Protein 5ZDA (pdb70)

Solvent-accessible surface area: 11908 Å² total; per-residue (Å²): 117,135,126,190,110,121,50,28,49,72,2,87,155,17,7,99,28,0,26,50,145,44,6,115,88,2,108,70,4,4,146,156,51,120,62,61,59,176,37,74,6,43,14,23,51,31,38,19,19,21,0,0,77,114,2,55,178,160,16,77,24,0,2,0,3,0,73,7,28,2,114,86,40,217,132,39,20,30,115,19,15,6,0,112,111,0,3,44,0,84,64,0,104,52,0,12,50,59,7,115,124,38,140,19,22,17,40,27,26,10,0,0,5,0,27,67,0,15,0,69,105,43,68,87,24,121,122,24,143,67,72,32,46,0,8,0,4,0,0,0,1,0,22,11,9,37,0,41,153,93,101,80,121,20,77,105,92,14,94,64,26,6,76,37,3,0,32,32,2,0,1,0,0,5,97,42,116,8,24,9,3,0,4,0,14,1,7,29,59,116,39,168,10,90,30,16,19,1,0,124,6,1,78,96,2,5,66,24,74,1,85,7,0,0,75,24,0,0,0,7,6,95,14,120,96,112,151,78,68,35,9,25,8,0,111,159,19,0,112,52,31,35,117,180

Foldseek 3Di:
DDDDDPPLVVQQVPKAKDAPVCLVVLLVLLQVLAPQALEAEEEAQADQVVVCVVCCVVDVLEEEEWLDDQADCVDTPVPQWSSSSNCPRPNNVCSNVVQVVVPALLGHLMKMKGFFIWRQADPVRHGDPDTGTHIYIYDHQRLLVCCVVPPVVCNVVNLVSRLSSVSSSVSVSSVSPRAEYEAEQRCPDRSPDDLLSNLLSVVVCCVPSNPSSHHYYYHHYNAPPPVRRNSVSNCVNCVVSNDD

Sequence (244 aa):
GPVRLPGLAAMRQGTRLFTPEQGEDLREALRRRRGSFQTTCCEVTSETTFAAARRLREKASALAALNFASAKNPEEDLCRGSGLYFSLTSPQAEPYYAVNRQSHSALYTDHLIYSPQVPIFRDDAGQLLPAPVPVVNIITAPAPNAGAVAQSRPEQLPQVLPTLRERARRVLGVAAWMEQTHLVLGAWGCGVFRNDPAGVARTFRELLEGEAQGAFEHVTFAVLDNHPQHPTLGAFRREELESLCLP

Organism: Deinococcus radiodurans (strain ATCC 13939 / DSM 20539 / JCM 16871 / CCUG 27074 / LMG 4051 / NBRC 15346 / NCIMB 9279 / VKM B-1422 / R1) (NCBI:txid243230)

B-factor: mean 24.97, std 13.86, range [9.89, 84.98]

Secondary structure (DSSP, 8-state):
-----TTHHHHHHT-EEE-GGGHHHHHHHHHHHTTSS--EEEEESS-HHHHHHHHTTT-SSEEEEEE--SS-----TTTTBSHHHHHTSGGGHHHHHHHHHH--TT--S-EEEEEEEEEEE-TTSPEEEEEEEEEEEEEPPP-HHHHHHH-GGGGGGHHHHHHHHHHHHHHHHHHTT--EEEE--TT-STT---HHHHHHHHHHHHTTTTTTS-SEEEEE----STT-HHHHHHHHHHHHHH--

Nearest PDB structures (foldseek):
  5zda-assembly1_A  TM=1.004E+00  e=5.855E-52  Deinococcus radiodurans R1 = ATCC 13939 = DSM 20539
  5zdb-assembly2_B  TM=9.859E-01  e=1.819E-46  Deinococcus radiodurans R1 = ATCC 13939 = DSM 20539
  5zdf-assembly1_A  TM=9.837E-01  e=2.475E-45  Deinococcus radiodurans R1 = ATCC 13939 = DSM 20539
  5zde-assembly1_C  TM=9.834E-01  e=9.397E-45  Deinococcus radiodurans R1 = ATCC 13939 = DSM 20539
  5zdg-assembly1_C  TM=9.823E-01  e=2.670E-44  Deinococcus radiodurans R1 = ATCC 13939 = DSM 20539

Structure (mmCIF, N/CA/C/O backbone):
data_5ZDA
#
_entry.id   5ZDA
#
_cell.length_a   45.096
_cell.length_b   71.073
_cell.length_c   72.257
_cell.angle_alpha   90.00
_cell.angle_beta   90.00
_cell.angle_gamma   90.00
#
_symmetry.space_group_name_H-M   'P 21 21 21'
#
loop_
_entity.id
_entity.type
_entity.pdbx_description
1 polymer 'poly ADP-ribose glycohydrolase'
2 non-polymer 'SULFATE ION'
3 water water
#
loop_
_atom_site.group_PDB
_atom_site.id
_atom_site.type_symbol
_atom_site.label_atom_id
_atom_site.label_alt_id
_atom_site.label_comp_id
_atom_site.label_asym_id
_atom_site.label_entity_id
_atom_site.label_seq_id
_atom_site.pdbx_PDB_ins_code
_atom_site.Cartn_x
_atom_site.Cartn_y
_atom_site.Cartn_z
_atom_site.occupancy
_atom_site.B_iso_or_equiv
_atom_site.auth_seq_id
_atom_site.auth_comp_id
_atom_site.auth_asym_id
_atom_site.auth_atom_id
_atom_site.pdbx_PDB_model_num
ATOM 1 N N . GLY A 1 1 ? -18.743 54.518 10.877 1.00 40.71 27 GLY A N 1
ATOM 2 C CA . GLY A 1 1 ? -18.051 53.803 11.934 1.00 36.10 27 GLY A CA 1
ATOM 3 C C . GLY A 1 1 ? -16.737 53.191 11.481 1.00 31.53 27 GLY A C 1
ATOM 4 O O . GLY A 1 1 ? -16.232 53.532 10.413 1.00 28.15 27 GLY A O 1
ATOM 5 N N . PRO A 1 2 ? -16.184 52.286 12.287 1.00 26.53 28 PRO A N 1
ATOM 6 C CA . PRO A 1 2 ? -14.917 51.643 11.915 1.00 21.62 28 PRO A CA 1
ATOM 7 C C . PRO A 1 2 ? -15.020 50.906 10.588 1.00 25.14 28 PRO A C 1
ATOM 8 O O . PRO A 1 2 ? -16.070 50.372 10.223 1.00 29.43 28 PRO A O 1
ATOM 12 N N . VAL A 1 3 ? -13.902 50.874 9.865 1.00 23.44 29 VAL A N 1
ATOM 13 C CA . VAL A 1 3 ? -13.817 50.032 8.679 1.00 26.32 29 VAL A CA 1
ATOM 14 C C . VAL A 1 3 ? -13.793 48.576 9.113 1.00 25.48 29 VAL A C 1
ATOM 15 O O . VAL A 1 3 ? -13.072 48.203 10.048 1.00 25.75 29 VAL A O 1
ATOM 19 N N . ARG A 1 4 ? -14.594 47.738 8.452 1.00 30.36 30 ARG A N 1
ATOM 20 C CA . ARG A 1 4 ? -14.562 46.300 8.698 1.00 36.58 30 ARG A CA 1
ATOM 21 C C . ARG A 1 4 ? -13.389 45.702 7.932 1.00 36.86 30 ARG A C 1
ATOM 22 O O . ARG A 1 4 ? -13.396 45.676 6.697 1.00 34.84 30 ARG A O 1
ATOM 30 N N . LEU A 1 5 ? -12.375 45.235 8.657 1.00 32.08 31 LEU A N 1
ATOM 31 C CA . LEU A 1 5 ? -11.212 44.653 8.002 1.00 27.37 31 LEU A CA 1
ATOM 32 C C . LEU A 1 5 ? -11.567 43.272 7.452 1.00 30.75 31 LEU A C 1
ATOM 33 O O . LEU A 1 5 ? -12.216 42.477 8.140 1.00 30.32 31 LEU A O 1
ATOM 38 N N . PRO A 1 6 ? -11.147 42.958 6.226 1.00 30.90 32 PRO A N 1
ATOM 39 C CA . PRO A 1 6 ? -11.684 41.778 5.532 1.00 26.65 32 PRO A CA 1
ATOM 40 C C . PRO A 1 6 ? -11.417 40.486 6.289 1.00 30.74 32 PRO A C 1
ATOM 41 O O . PRO A 1 6 ? -10.311 40.249 6.779 1.00 29.96 32 PRO A O 1
ATOM 45 N N . GLY A 1 7 ? -12.460 39.659 6.395 1.00 25.27 33 GLY A N 1
ATOM 46 C CA . GLY A 1 7 ? -12.332 38.295 6.864 1.00 22.29 33 GLY A CA 1
ATOM 47 C C . GLY A 1 7 ? -12.128 38.106 8.351 1.00 21.83 33 GLY A C 1
ATOM 48 O O . GLY A 1 7 ? -12.256 36.966 8.832 1.00 23.65 33 GLY A O 1
ATOM 49 N N . LEU A 1 8 ? -11.808 39.158 9.106 1.00 22.48 34 LEU A N 1
ATOM 50 C CA . LEU A 1 8 ? -11.463 38.961 10.515 1.00 21.01 34 LEU A CA 1
ATOM 51 C C . LEU A 1 8 ? -12.681 38.576 11.348 1.00 21.32 34 LEU A C 1
ATOM 52 O O . LEU A 1 8 ? -12.589 37.711 12.234 1.00 19.91 34 LEU A O 1
ATOM 57 N N . ALA A 1 9 ? -13.831 39.202 11.087 1.00 24.94 35 ALA A N 1
ATOM 58 C CA . ALA A 1 9 ? -15.027 38.874 11.854 1.00 25.25 35 ALA A CA 1
ATOM 59 C C . ALA A 1 9 ? -15.471 37.440 11.592 1.00 26.44 35 ALA A C 1
ATOM 60 O O . ALA A 1 9 ? -15.832 36.718 12.528 1.00 24.35 35 ALA A O 1
ATOM 62 N N . ALA A 1 10 ? -15.436 37.009 10.328 1.00 22.12 36 ALA A N 1
ATOM 63 C CA . ALA A 1 10 ? -15.861 35.653 9.996 1.00 24.16 36 ALA A CA 1
ATOM 64 C C . ALA A 1 10 ? -14.937 34.615 10.618 1.00 25.61 36 ALA A C 1
ATOM 65 O O . ALA A 1 10 ? -15.392 33.548 11.051 1.00 22.33 36 ALA A O 1
ATOM 67 N N . MET A 1 11 ? -13.633 34.901 10.657 1.00 21.24 37 MET A N 1
ATOM 68 C CA . MET A 1 11 ? -12.687 33.982 11.284 1.00 18.61 37 MET A CA 1
ATOM 69 C C . MET A 1 11 ? -12.969 33.847 12.771 1.00 16.33 37 MET A C 1
ATOM 70 O O . MET A 1 11 ? -13.048 32.733 13.313 1.00 15.19 37 MET A O 1
ATOM 75 N N . ARG A 1 12 ? -13.122 34.982 13.451 1.00 17.68 38 ARG A N 1
ATOM 76 C CA . ARG A 1 12 ? -13.413 34.960 14.878 1.00 15.20 38 ARG A CA 1
ATOM 77 C C . ARG A 1 12 ? -14.744 34.268 15.150 1.00 20.50 38 ARG A C 1
ATOM 78 O O . ARG A 1 12 ? -14.839 33.418 16.042 1.00 17.84 38 ARG A O 1
ATOM 86 N N . GLN A 1 13 ? -15.782 34.595 14.372 1.00 21.72 39 GLN A N 1
ATOM 87 C CA . GLN A 1 13 ? -17.095 34.010 14.637 1.00 22.50 39 GLN A CA 1
ATOM 88 C C . GLN A 1 13 ? -17.126 32.520 14.315 1.00 20.86 39 GLN A C 1
ATOM 89 O O . GLN A 1 13 ? -17.845 31.760 14.978 1.00 22.25 39 GLN A O 1
ATOM 95 N N . GLY A 1 14 ? -16.351 32.082 13.319 1.00 17.68 40 GLY A N 1
ATOM 96 C CA . GLY A 1 14 ? -16.279 30.687 12.946 1.00 16.82 40 GLY A CA 1
ATOM 97 C C . GLY A 1 14 ? -15.307 29.864 13.740 1.00 15.74 40 GLY A C 1
ATOM 98 O O . GLY A 1 14 ? -15.182 28.655 13.499 1.00 15.89 40 GLY A O 1
ATOM 99 N N . THR A 1 15 ? -14.622 30.473 14.700 1.00 15.09 41 THR A N 1
ATOM 100 C CA . THR A 1 15 ? -13.693 29.724 15.528 1.00 14.36 41 THR A CA 1
ATOM 101 C C . THR A 1 15 ? -14.481 28.735 16.383 1.00 14.84 41 THR A C 1
ATOM 102 O O . THR A 1 15 ? -15.585 29.032 16.842 1.00 15.61 41 THR A O 1
ATOM 106 N N . ARG A 1 16 ? -13.941 27.525 16.543 1.00 14.53 42 ARG A N 1
ATOM 107 C CA . ARG A 1 16 ? -14.645 26.446 17.221 1.00 15.08 42 ARG A CA 1
ATOM 108 C C . ARG A 1 16 ? -13.754 25.837 18.293 1.00 15.54 42 ARG A C 1
ATOM 109 O O . ARG A 1 16 ? -12.574 25.572 18.052 1.00 16.53 42 ARG A O 1
ATOM 117 N N . LEU A 1 17 ? -14.326 25.598 19.469 1.00 15.18 43 LEU A N 1
ATOM 118 C CA . LEU A 1 17 ? -13.644 24.876 20.532 1.00 15.05 43 LEU A CA 1
ATOM 119 C C . LEU A 1 17 ? -14.022 23.403 20.483 1.00 17.25 43 LEU A C 1
ATOM 120 O O . LEU A 1 17 ? -15.196 23.061 20.323 1.00 18.66 43 LEU A O 1
ATOM 125 N N . PHE A 1 18 ? -13.023 22.536 20.627 1.00 15.42 44 PHE A N 1
ATOM 126 C CA . PHE A 1 18 ? -13.258 21.111 20.799 1.00 15.57 44 PHE A CA 1
ATOM 127 C C . PHE A 1 18 ? -12.840 20.727 22.212 1.00 17.49 44 PHE A C 1
ATOM 128 O O . PHE A 1 18 ? -11.712 21.004 22.631 1.00 15.99 44 PHE A O 1
ATOM 136 N N . THR A 1 19 ? -13.743 20.112 22.936 1.00 18.16 45 THR A N 1
ATOM 137 C CA . THR A 1 19 ? -13.522 19.794 24.336 1.00 18.35 45 THR A CA 1
ATOM 138 C C . THR A 1 19 ? -13.147 18.331 24.503 1.00 17.78 45 THR A C 1
ATOM 139 O O . THR A 1 19 ? -13.347 17.517 23.594 1.00 18.38 45 THR A O 1
ATOM 143 N N . PRO A 1 20 ? -12.589 17.957 25.659 1.00 18.24 46 PRO A N 1
ATOM 144 C CA . PRO A 1 20 ? -12.261 16.537 25.879 1.00 18.69 46 PRO A CA 1
ATOM 145 C C . PRO A 1 20 ? -13.426 15.594 25.660 1.00 19.58 46 PRO A C 1
ATOM 146 O O . PRO A 1 20 ? -13.215 14.504 25.116 1.00 20.89 46 PRO A O 1
ATOM 150 N N . GLU A 1 21 ? -14.650 15.980 26.031 1.00 20.47 47 GLU A N 1
ATOM 151 C CA . GLU A 1 21 ? -15.767 15.053 25.882 1.00 24.92 47 GLU A CA 1
ATOM 152 C C . GLU A 1 21 ? -16.174 14.831 24.427 1.00 25.07 47 GLU A C 1
ATOM 153 O O . GLU A 1 21 ? -16.977 13.928 24.159 1.00 26.97 47 GLU A O 1
ATOM 159 N N . GLN A 1 22 ? -15.634 15.590 23.481 1.00 21.96 48 GLN A N 1
ATOM 160 C CA . GLN A 1 22 ? -15.893 15.335 22.068 1.00 20.96 48 GLN A CA 1
ATOM 161 C C . GLN A 1 22 ? -14.945 14.307 21.467 1.00 18.97 48 GLN A C 1
ATOM 162 O O . GLN A 1 22 ? -14.984 14.087 20.251 1.00 21.96 48 GLN A O 1
ATOM 168 N N . GLY A 1 23 ? -14.113 13.657 22.282 1.00 20.48 49 GLY A N 1
ATOM 169 C CA . GLY A 1 23 ? -13.161 12.694 21.743 1.00 20.49 49 GLY A CA 1
ATOM 170 C C . GLY A 1 23 ? -13.812 11.596 20.918 1.00 19.84 49 GLY A C 1
ATOM 171 O O . GLY A 1 23 ? -13.295 11.206 19.863 1.00 21.04 49 GLY A O 1
ATOM 172 N N . GLU A 1 24 ? -14.966 11.100 21.373 1.00 20.27 50 GLU A N 1
ATOM 173 C CA . GLU A 1 24 ? -15.591 9.993 20.666 1.00 21.11 50 GLU A CA 1
ATOM 174 C C . GLU A 1 24 ? -16.167 10.454 19.331 1.00 23.24 50 GLU A C 1
ATOM 175 O O . GLU A 1 24 ? -16.048 9.749 18.320 1.00 24.13 50 GLU A O 1
ATOM 181 N N . ASP A 1 25 ? -16.813 11.623 19.306 1.00 22.80 51 ASP A N 1
ATOM 182 C CA . ASP A 1 25 ? -17.306 12.149 18.034 1.00 26.21 51 ASP A CA 1
ATOM 183 C C . ASP A 1 25 ? -16.162 12.374 17.055 1.00 22.91 51 ASP A C 1
ATOM 184 O O . ASP A 1 25 ? -16.305 12.116 15.853 1.00 25.06 51 ASP A O 1
ATOM 189 N N . LEU A 1 26 ? -15.012 12.837 17.551 1.00 19.79 52 LEU A N 1
ATOM 190 C CA . LEU A 1 26 ? -13.859 13.022 16.676 1.00 17.52 52 LEU A CA 1
ATOM 191 C C . LEU A 1 26 ? -13.350 11.687 16.142 1.00 20.09 52 LEU A C 1
ATOM 192 O O . LEU A 1 26 ? -13.021 11.574 14.954 1.00 18.35 52 LEU A O 1
ATOM 197 N N . ARG A 1 27 ? -13.299 10.661 17.002 1.00 18.14 53 ARG A N 1
ATOM 198 C CA . ARG A 1 27 ? -12.894 9.329 16.556 1.00 18.37 53 ARG A CA 1
ATOM 199 C C . ARG A 1 27 ? -13.815 8.808 15.461 1.00 19.20 53 ARG A C 1
ATOM 200 O O . ARG A 1 27 ? -13.353 8.197 14.489 1.00 19.38 53 ARG A O 1
ATOM 208 N N . GLU A 1 28 ? -15.121 9.037 15.601 1.00 19.94 54 GLU A N 1
ATOM 209 C CA . GLU A 1 28 ? -16.057 8.566 14.588 1.00 22.34 54 GLU A CA 1
ATOM 210 C C . GLU A 1 28 ? -15.862 9.306 13.272 1.00 20.41 54 GLU A C 1
ATOM 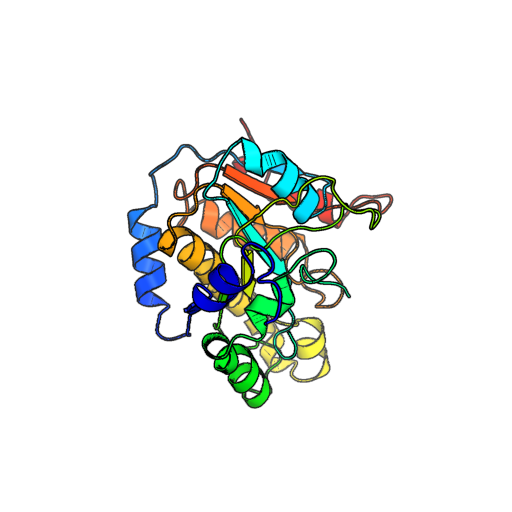211 O O . GLU A 1 28 ? -15.903 8.6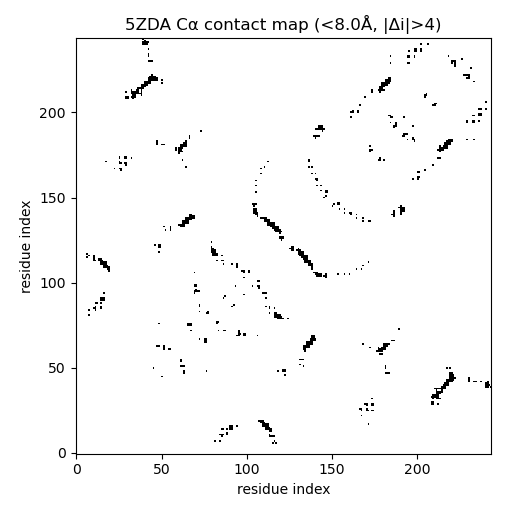95 12.196 1.00 22.24 54 GLU A O 1
ATOM 217 N N . ALA A 1 29 ? -15.648 10.619 13.328 1.00 21.57 55 ALA A N 1
ATOM 218 C CA . ALA A 1 29 ? -15.416 11.359 12.092 1.00 19.98 55 ALA A CA 1
ATOM 219 C C . ALA A 1 29 ? -14.171 10.853 11.380 1.00 21.45 55 ALA A C 1
ATOM 220 O O . ALA A 1 29 ? -14.169 10.685 10.153 1.00 22.89 55 ALA A O 1
ATOM 222 N N . LEU A 1 30 ? -13.108 10.583 12.138 1.00 19.67 56 LEU A N 1
ATOM 223 C CA . LEU A 1 30 ? -11.899 10.036 11.537 1.00 18.11 56 LEU A CA 1
ATOM 224 C C . LEU A 1 30 ? -12.138 8.636 10.977 1.00 21.45 56 LEU A C 1
ATOM 225 O O . LEU A 1 30 ? -11.663 8.314 9.880 1.00 21.18 56 LEU A O 1
ATOM 230 N N . ARG A 1 31 ? -12.879 7.790 11.705 1.00 19.36 57 ARG A N 1
ATOM 231 C CA . ARG A 1 31 ? -13.139 6.433 11.223 1.00 19.93 57 ARG A CA 1
ATOM 232 C C . ARG A 1 31 ? -13.893 6.449 9.898 1.00 20.85 57 ARG A C 1
ATOM 233 O O . ARG A 1 31 ? -13.634 5.620 9.016 1.00 22.50 57 ARG A O 1
ATOM 241 N N . ARG A 1 32 ? -14.824 7.393 9.736 1.00 22.73 58 ARG A N 1
ATOM 242 C CA . ARG A 1 32 ? -15.586 7.473 8.493 1.00 25.79 58 ARG A CA 1
ATOM 243 C C . ARG A 1 32 ? -14.708 7.893 7.322 1.00 24.64 58 ARG A C 1
ATOM 244 O O . ARG A 1 32 ? -14.967 7.490 6.179 1.00 30.59 58 ARG A O 1
ATOM 252 N N . ARG A 1 33 ? -13.679 8.706 7.580 1.00 22.71 59 ARG A N 1
ATOM 253 C CA . ARG A 1 33 ? -12.800 9.195 6.524 1.00 21.85 59 ARG A CA 1
ATOM 254 C C . ARG A 1 33 ? -11.687 8.218 6.188 1.00 22.18 59 ARG A C 1
ATOM 255 O O . ARG A 1 33 ? -11.138 8.280 5.085 1.00 24.38 59 ARG A O 1
ATOM 263 N N . ARG A 1 34 ? -11.339 7.329 7.114 1.00 19.91 60 ARG A N 1
ATOM 264 C CA . ARG A 1 34 ? -10.305 6.335 6.869 1.00 22.71 60 ARG A CA 1
ATOM 265 C C . ARG A 1 34 ? -10.547 5.619 5.547 1.00 21.32 60 ARG A C 1
ATOM 266 O O . ARG A 1 34 ? -11.675 5.226 5.233 1.00 24.12 60 ARG A O 1
ATOM 274 N N . GLY A 1 35 ? -9.486 5.475 4.758 1.00 21.79 61 GLY A N 1
ATOM 275 C CA . GLY A 1 35 ? -9.578 4.746 3.507 1.00 25.33 61 GLY A CA 1
ATOM 276 C C . GLY A 1 35 ? -10.121 5.527 2.332 1.00 21.39 61 GLY A C 1
ATOM 277 O O . GLY A 1 35 ? -10.368 4.931 1.271 1.00 25.02 61 GLY A O 1
ATOM 278 N N . SER A 1 36 ? -10.305 6.841 2.477 1.00 23.34 62 SER A N 1
ATOM 279 C CA . SER A 1 36 ? -10.887 7.651 1.412 1.00 24.83 62 SER A CA 1
ATOM 280 C C . SER A 1 36 ? -9.893 7.922 0.285 1.00 23.33 62 SER A C 1
ATOM 281 O O . SER A 1 36 ? -10.288 7.998 -0.887 1.00 22.50 62 SER A O 1
ATOM 284 N N . PHE A 1 37 ? -8.613 8.076 0.617 1.00 20.97 63 PHE A N 1
ATOM 285 C CA . PHE A 1 37 ? -7.609 8.568 -0.317 1.00 18.71 63 PHE A CA 1
ATOM 286 C C . PHE A 1 37 ? -6.369 7.692 -0.297 1.00 20.73 63 PHE A C 1
ATOM 287 O O . PHE A 1 37 ? -6.068 7.021 0.694 1.00 23.98 63 PHE A O 1
ATOM 295 N N . GLN A 1 38 ? -5.645 7.722 -1.417 1.00 23.08 64 GLN A N 1
ATOM 296 C CA . GLN A 1 38 ? -4.254 7.274 -1.469 1.00 25.83 64 GLN A CA 1
ATOM 297 C C . GLN A 1 38 ? -3.420 8.472 -1.031 1.00 21.61 64 GLN A C 1
ATOM 298 O O . GLN A 1 38 ? -2.998 9.295 -1.840 1.00 28.21 64 GLN A O 1
ATOM 304 N N . THR A 1 39 ? -3.206 8.572 0.279 1.00 17.11 65 THR A N 1
ATOM 305 C CA . THR A 1 39 ? -2.554 9.730 0.880 1.00 17.77 65 THR A CA 1
ATOM 306 C C . THR A 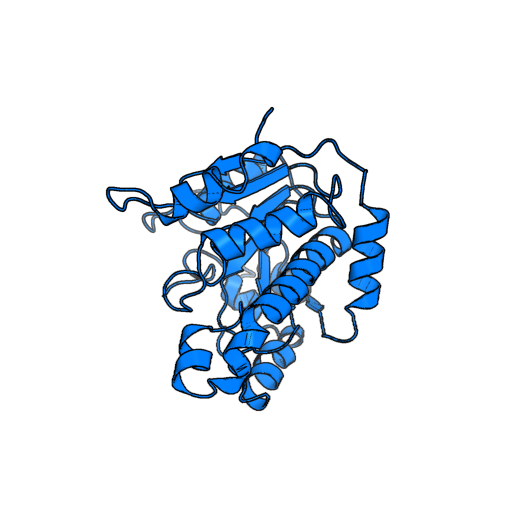1 39 ? -1.144 9.934 0.339 1.00 18.38 65 THR A C 1
ATOM 307 O O . THR A 1 39 ? -0.349 8.994 0.268 1.00 22.27 65 THR A O 1
ATOM 311 N N . THR A 1 40 ? -0.832 11.173 -0.033 1.00 15.78 66 THR A N 1
ATOM 312 C CA . THR A 1 40 ? 0.528 11.581 -0.332 1.00 16.19 66 THR A CA 1
ATOM 313 C C . THR A 1 40 ? 1.099 12.228 0.922 1.00 18.20 66 THR A C 1
ATOM 314 O O . THR A 1 40 ? 0.433 13.048 1.560 1.00 18.96 66 THR A O 1
ATOM 318 N N A CYS A 1 41 ? 2.311 11.826 1.307 0.51 17.63 67 CYS A N 1
ATOM 319 N N B CYS A 1 41 ? 2.329 11.864 1.266 0.49 18.17 67 CYS A N 1
ATOM 320 C CA A CYS A 1 41 ? 3.000 12.416 2.448 0.51 17.86 67 CYS A CA 1
ATOM 321 C CA B CYS A 1 41 ? 3.003 12.404 2.436 0.49 17.96 67 CYS A CA 1
ATOM 322 C C A CYS A 1 41 ? 4.377 12.898 2.014 0.51 15.64 67 CYS A C 1
ATOM 323 C C B CYS A 1 41 ? 4.393 12.878 2.039 0.49 15.73 67 CYS A C 1
ATOM 324 O O A CYS A 1 41 ? 5.020 12.296 1.150 0.51 17.55 67 CYS A O 1
ATOM 325 O O B CYS A 1 41 ? 5.056 12.252 1.207 0.49 16.89 67 CYS A O 1
ATOM 330 N N . GLU A 1 42 ? 4.824 13.994 2.628 1.00 14.59 68 GLU A N 1
ATOM 331 C CA . GLU A 1 42 ? 6.142 14.553 2.353 1.00 14.04 68 GLU A CA 1
ATOM 332 C C . GLU A 1 42 ? 6.681 15.163 3.637 1.00 15.48 68 GLU A C 1
ATOM 333 O O . GLU A 1 42 ? 5.917 15.622 4.487 1.00 16.12 68 GLU A O 1
ATOM 339 N N . VAL A 1 43 ? 8.003 15.161 3.773 1.00 14.90 69 VAL A N 1
ATOM 340 C CA . VAL A 1 43 ? 8.689 15.857 4.859 1.00 15.24 69 VAL A CA 1
ATOM 341 C C . VAL A 1 43 ? 9.567 16.916 4.216 1.00 13.59 69 VAL A C 1
ATOM 342 O O . VAL A 1 43 ? 10.466 16.594 3.426 1.00 17.47 69 VAL A O 1
ATOM 346 N N . THR A 1 44 ? 9.302 18.171 4.537 1.00 12.99 70 THR A N 1
ATOM 347 C CA . THR A 1 44 ? 9.918 19.282 3.832 1.00 13.24 70 THR A CA 1
ATOM 348 C C . THR A 1 44 ? 10.659 20.191 4.800 1.00 14.73 70 THR A C 1
ATOM 349 O O . THR A 1 44 ? 10.339 20.258 5.991 1.00 15.66 70 THR A O 1
ATOM 353 N N . SER A 1 45 ? 11.664 20.886 4.270 1.00 14.68 71 SER A N 1
ATOM 354 C CA . SER A 1 45 ? 12.422 21.874 5.030 1.00 14.70 71 SER A CA 1
ATOM 355 C C . SER A 1 45 ? 11.832 23.257 4.766 1.00 19.62 71 SER A C 1
ATOM 356 O O . SER A 1 45 ? 12.368 24.063 4.009 1.00 22.12 71 SER A O 1
ATOM 359 N N . GLU A 1 46 ? 10.677 23.490 5.385 1.00 13.55 72 GLU A N 1
ATOM 360 C CA . GLU A 1 46 ? 9.910 24.721 5.249 1.00 14.13 72 GLU A CA 1
ATOM 361 C C . GLU A 1 46 ? 9.293 25.069 6.589 1.00 15.53 72 GLU A C 1
ATOM 362 O O . GLU A 1 46 ? 9.046 24.192 7.418 1.00 15.74 72 GLU A O 1
ATOM 368 N N . THR A 1 47 ? 8.988 26.356 6.766 1.00 13.33 73 THR A N 1
ATOM 369 C CA . THR A 1 47 ? 8.153 26.774 7.880 1.00 13.69 73 THR A CA 1
ATOM 370 C C . THR A 1 47 ? 6.715 26.335 7.639 1.00 14.80 73 THR A C 1
ATOM 371 O O . THR A 1 47 ? 6.311 26.006 6.513 1.00 14.32 73 THR A O 1
ATOM 375 N N . THR A 1 48 ? 5.932 26.350 8.720 1.00 13.21 74 THR A N 1
ATOM 376 C CA . THR A 1 48 ? 4.537 25.948 8.629 1.00 11.70 74 THR A CA 1
ATOM 377 C C . THR A 1 48 ? 3.791 26.791 7.609 1.00 12.79 74 THR A C 1
ATOM 378 O O . THR A 1 48 ? 3.079 26.266 6.749 1.00 12.43 74 THR A O 1
ATOM 382 N N . PHE A 1 49 ? 3.940 28.109 7.696 1.00 11.85 75 PHE A N 1
ATOM 383 C CA . PHE A 1 49 ? 3.205 28.974 6.792 1.00 11.58 75 PHE A CA 1
ATOM 384 C C . PHE A 1 49 ? 3.783 28.970 5.384 1.00 12.01 75 PHE A C 1
ATOM 385 O O . PHE A 1 49 ? 3.046 29.204 4.421 1.00 14.77 75 PHE A O 1
ATOM 393 N N . ALA A 1 50 ? 5.084 28.712 5.224 1.00 13.42 76 ALA A N 1
ATOM 394 C CA . ALA A 1 50 ? 5.607 28.602 3.867 1.00 14.72 76 ALA A CA 1
ATOM 395 C C . ALA A 1 50 ? 4.989 27.406 3.164 1.00 13.78 76 ALA A C 1
ATOM 396 O O . ALA A 1 50 ? 4.612 27.493 1.989 1.00 14.85 76 ALA A O 1
ATOM 398 N N . ALA A 1 51 ? 4.855 26.283 3.880 1.00 13.12 77 ALA A N 1
ATOM 399 C CA . ALA A 1 51 ? 4.184 25.114 3.322 1.00 12.59 77 ALA A CA 1
ATOM 400 C C . ALA A 1 51 ? 2.717 25.401 3.038 1.00 14.79 77 ALA A C 1
ATOM 401 O O . ALA A 1 51 ? 2.205 25.048 1.972 1.00 16.11 77 ALA A O 1
ATOM 403 N N . ALA A 1 52 ? 2.019 26.045 3.984 1.00 14.39 78 ALA A N 1
ATOM 404 C CA . ALA A 1 52 ? 0.613 26.367 3.758 1.00 16.14 78 ALA A CA 1
ATOM 405 C C . ALA A 1 52 ? 0.439 27.268 2.537 1.00 17.19 78 ALA A C 1
ATOM 406 O O . ALA A 1 52 ? -0.457 27.048 1.711 1.00 20.22 78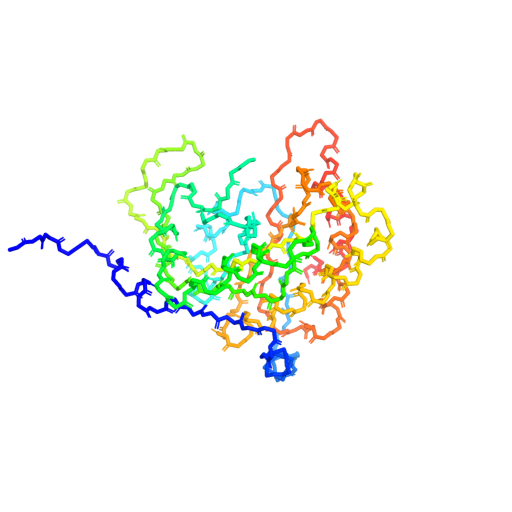 ALA A O 1
ATOM 408 N N . ARG A 1 53 ? 1.301 28.274 2.385 1.00 16.27 79 ARG A N 1
ATOM 409 C CA . ARG A 1 53 ? 1.192 29.171 1.236 1.00 16.59 79 ARG A CA 1
ATOM 410 C C . ARG A 1 53 ? 1.461 28.435 -0.071 1.00 16.86 79 ARG A C 1
ATOM 411 O O . ARG A 1 53 ? 0.831 28.728 -1.091 1.00 22.46 79 ARG A O 1
ATOM 419 N N . ARG A 1 54 ? 2.392 27.483 -0.049 1.00 16.29 80 ARG A N 1
ATOM 420 C CA . ARG A 1 54 ? 2.703 26.713 -1.248 1.00 18.85 80 ARG A CA 1
ATOM 421 C C . ARG A 1 54 ? 1.533 25.824 -1.646 1.00 20.96 80 ARG A C 1
ATOM 422 O O . ARG A 1 54 ? 1.227 25.686 -2.836 1.00 25.80 80 ARG A O 1
ATOM 430 N N . LEU A 1 55 ? 0.851 25.240 -0.664 1.00 21.52 81 LEU A N 1
ATOM 431 C CA . LEU A 1 55 ? -0.226 24.293 -0.915 1.00 22.72 81 LEU A CA 1
ATOM 432 C C . LEU A 1 55 ? -1.591 24.942 -1.110 1.00 24.37 81 LEU A C 1
ATOM 433 O O . LEU A 1 55 ? -2.481 24.307 -1.678 1.00 22.10 81 LEU A O 1
ATOM 438 N N . ARG A 1 56 ? -1.792 26.178 -0.636 1.00 23.06 82 ARG A N 1
ATOM 439 C CA . ARG A 1 56 ? -3.141 26.748 -0.593 1.00 25.39 82 ARG A CA 1
ATOM 440 C C . ARG A 1 56 ? -3.769 26.873 -1.979 1.00 30.27 82 ARG A C 1
ATOM 441 O O . ARG A 1 56 ? -5.000 26.841 -2.100 1.00 30.27 82 ARG A O 1
ATOM 449 N N . GLU A 1 57 ? -2.961 26.988 -3.037 1.00 35.51 83 GLU A N 1
ATOM 450 C CA . GLU A 1 57 ? -3.536 26.925 -4.378 1.00 47.19 83 GLU A CA 1
ATOM 451 C C . GLU A 1 57 ? -3.924 25.500 -4.761 1.00 45.26 83 GLU A C 1
ATOM 452 O O . GLU A 1 57 ? -4.846 25.303 -5.559 1.00 48.99 83 GLU A O 1
ATOM 458 N N . LYS A 1 58 ? -3.246 24.497 -4.200 1.00 40.21 84 LYS A N 1
ATOM 459 C CA . LYS A 1 58 ? -3.583 23.112 -4.506 1.00 44.04 84 LYS A CA 1
ATOM 460 C C . LYS A 1 58 ? -4.879 22.667 -3.838 1.00 45.01 84 LYS A C 1
ATOM 461 O O . LYS A 1 58 ? -5.482 21.686 -4.285 1.00 42.15 84 LYS A O 1
ATOM 467 N N . ALA A 1 59 ? -5.318 23.350 -2.781 1.00 29.18 85 ALA A N 1
ATOM 468 C CA . ALA A 1 59 ? -6.461 22.878 -2.010 1.00 23.89 85 ALA A CA 1
ATOM 469 C C . ALA A 1 59 ? -6.996 23.994 -1.131 1.00 32.35 85 ALA A C 1
ATOM 470 O O . ALA A 1 59 ? -6.233 24.812 -0.615 1.00 38.08 85 ALA A O 1
ATOM 472 N N . SER A 1 60 ? -8.314 23.998 -0.934 1.00 26.62 86 SER A N 1
ATOM 473 C CA . SER A 1 60 ? -8.926 24.949 -0.016 1.00 28.35 86 SER A CA 1
ATOM 474 C C . SER A 1 60 ? -9.153 24.372 1.369 1.00 23.56 86 SER A C 1
ATOM 475 O O . SER A 1 60 ? -9.120 25.124 2.351 1.00 23.72 86 SER A O 1
ATOM 478 N N . ALA A 1 61 ? -9.348 23.055 1.480 1.00 19.44 87 ALA A N 1
ATOM 479 C CA . ALA A 1 61 ? -9.551 22.414 2.779 1.00 15.35 87 ALA A CA 1
ATOM 480 C C . ALA A 1 61 ? -8.192 22.017 3.354 1.00 14.85 87 ALA A C 1
ATOM 481 O O . ALA A 1 61 ? -7.863 20.844 3.555 1.00 17.19 87 ALA A O 1
ATOM 483 N N . LEU A 1 62 ? -7.407 23.052 3.647 1.00 13.90 88 LEU A N 1
ATOM 484 C CA . LEU A 1 62 ? -6.033 22.936 4.115 1.00 13.55 88 LEU A CA 1
ATOM 485 C C . LEU A 1 62 ? -5.940 23.476 5.538 1.00 13.33 88 LEU A C 1
ATOM 486 O O . LEU A 1 62 ? -6.359 24.611 5.797 1.00 14.06 88 LEU A O 1
ATOM 491 N N . ALA A 1 63 ? -5.409 22.661 6.458 1.00 12.51 89 ALA A N 1
ATOM 492 C CA . ALA A 1 63 ? -5.256 23.047 7.858 1.00 12.13 89 ALA A CA 1
ATOM 493 C C . ALA A 1 63 ? -3.816 22.855 8.310 1.00 13.31 89 ALA A C 1
ATOM 494 O O . ALA A 1 63 ? -3.161 21.881 7.925 1.00 14.64 89 ALA A O 1
ATOM 496 N N . ALA A 1 64 ? -3.332 23.769 9.153 1.00 11.76 90 ALA A N 1
ATOM 497 C CA . ALA A 1 64 ? -1.993 23.701 9.717 1.00 11.38 90 ALA A CA 1
ATOM 498 C C . ALA A 1 64 ? -2.080 23.535 11.225 1.00 11.50 90 ALA A C 1
ATOM 499 O O . ALA A 1 64 ? -2.932 24.150 11.880 1.00 12.38 90 ALA A O 1
ATOM 501 N N . LEU A 1 65 ? -1.178 22.723 11.781 1.00 10.59 91 LEU A N 1
ATOM 502 C CA . LEU A 1 65 ? -1.087 22.537 13.223 1.00 10.79 91 LEU A CA 1
ATOM 503 C C . LEU A 1 65 ? -0.204 23.623 13.831 1.00 12.03 91 LEU A C 1
ATOM 504 O O . LEU A 1 65 ? 0.960 23.784 13.440 1.00 12.60 91 LEU A O 1
ATOM 509 N N . ASN A 1 66 ? -0.765 24.346 14.793 1.00 12.52 92 ASN A N 1
ATOM 510 C CA . ASN A 1 66 ? -0.077 25.402 15.520 1.00 13.99 92 ASN A CA 1
ATOM 511 C C . ASN A 1 66 ? 0.521 24.799 16.778 1.00 18.76 92 ASN A C 1
ATOM 512 O O . ASN A 1 66 ? -0.214 24.224 17.586 1.00 21.41 92 ASN A O 1
ATOM 517 N N . PHE A 1 67 ? 1.836 24.934 16.962 1.00 17.58 93 PHE A N 1
ATOM 518 C CA . PHE A 1 67 ? 2.461 24.331 18.145 1.00 23.90 93 PHE A CA 1
ATOM 519 C C . PHE A 1 67 ? 2.255 25.298 19.301 1.00 24.14 93 PHE A C 1
ATOM 520 O O . PHE A 1 67 ? 3.101 26.139 19.603 1.00 30.25 93 PHE A O 1
ATOM 528 N N . ALA A 1 68 ? 1.112 25.168 19.958 1.00 20.97 94 ALA A N 1
ATOM 529 C CA . ALA A 1 68 ? 0.586 26.251 20.766 1.00 27.05 94 ALA A CA 1
ATOM 530 C C . ALA A 1 68 ? 1.029 26.170 22.218 1.00 26.20 94 ALA A C 1
ATOM 531 O O . ALA A 1 68 ? 1.402 25.115 22.738 1.00 28.53 94 ALA A O 1
ATOM 533 N N . SER A 1 69 ? 0.971 27.323 22.872 1.00 30.91 95 SER A N 1
ATOM 534 C CA . SER A 1 69 ? 0.956 27.352 24.322 1.00 35.90 95 SER A CA 1
ATOM 535 C C . SER A 1 69 ? -0.392 26.857 24.829 1.00 28.99 95 SER A C 1
ATOM 536 O O . SER A 1 69 ? -1.429 27.019 24.179 1.00 24.78 95 SER A O 1
ATOM 539 N N . ALA A 1 70 ? -0.371 26.240 26.003 1.00 31.53 96 ALA A N 1
ATOM 540 C CA . ALA A 1 70 ? -1.615 25.814 26.620 1.00 28.58 96 ALA A CA 1
ATOM 541 C C . ALA A 1 70 ? -2.268 26.918 27.437 1.00 39.45 96 ALA A C 1
ATOM 542 O O . ALA A 1 70 ? -3.493 26.903 27.606 1.00 30.61 96 ALA A O 1
ATOM 544 N N . LYS A 1 71 ? -1.483 27.883 27.925 1.00 37.28 97 LYS A N 1
ATOM 545 C CA . LYS A 1 71 ? -1.956 28.864 28.893 1.00 41.75 97 LYS A CA 1
ATOM 546 C C . LYS A 1 71 ? -2.163 30.265 28.330 1.00 43.33 97 LYS A C 1
ATOM 547 O O . LYS A 1 71 ? -2.921 31.039 28.921 1.00 47.18 97 LYS A O 1
ATOM 553 N N . ASN A 1 72 ? -1.517 30.619 27.216 1.00 34.71 98 ASN A N 1
ATOM 554 C CA . ASN A 1 72 ? -1.561 31.998 26.720 1.00 50.19 98 ASN A CA 1
ATOM 555 C C . ASN A 1 72 ? -1.680 32.020 25.198 1.00 49.78 98 ASN A C 1
ATOM 556 O O . ASN A 1 72 ? -0.848 31.406 24.504 1.00 50.96 98 ASN A O 1
ATOM 561 N N . PRO A 1 73 ? -2.690 32.714 24.643 1.00 44.78 99 PRO A N 1
ATOM 562 C CA . PRO A 1 73 ? -2.940 32.715 23.193 1.00 36.52 99 PRO A CA 1
ATOM 563 C C . PRO A 1 73 ? -1.853 33.412 22.371 1.00 36.82 99 PRO A C 1
ATOM 564 O O . PRO A 1 73 ? -1.066 34.172 22.932 1.00 50.50 99 PRO A O 1
ATOM 568 N N . GLU A 1 85 ? 10.149 29.945 20.231 1.00 68.32 111 GLU A N 1
ATOM 569 C CA . GLU A 1 85 ? 9.355 30.714 21.182 1.00 68.65 111 GLU A CA 1
ATOM 570 C C . GLU A 1 85 ? 8.099 31.271 20.516 1.00 56.77 111 GLU A C 1
ATOM 571 O O . GLU A 1 85 ? 7.203 31.789 21.186 1.00 53.91 111 GLU A O 1
ATOM 577 N N . GLU A 1 86 ? 8.036 31.150 19.194 1.00 49.67 112 GLU A N 1
ATOM 578 C CA . GLU A 1 86 ? 6.991 31.771 18.394 1.00 41.84 112 GLU A CA 1
ATOM 579 C C . GLU A 1 86 ? 6.052 30.718 17.824 1.00 36.23 112 GLU A C 1
ATOM 580 O O . GLU A 1 86 ? 6.495 29.675 17.331 1.00 45.80 112 GLU A O 1
ATOM 586 N N . ASP A 1 87 ? 4.755 30.999 17.891 1.00 27.16 113 ASP A N 1
ATOM 587 C CA . ASP A 1 87 ? 3.727 30.142 17.327 1.00 21.15 113 ASP A CA 1
ATOM 588 C C . ASP A 1 87 ? 3.177 30.793 16.060 1.00 19.35 113 ASP A C 1
ATOM 589 O O . ASP A 1 87 ? 3.739 31.765 15.541 1.00 19.76 113 ASP A O 1
ATOM 594 N N . LEU A 1 88 ? 2.064 30.262 15.559 1.00 17.51 114 LEU A N 1
ATOM 595 C CA . LEU A 1 88 ? 1.528 30.748 14.293 1.00 15.91 114 LEU A CA 1
ATOM 596 C C . LEU A 1 88 ? 0.804 32.084 14.422 1.00 15.44 114 LEU A C 1
ATOM 597 O O . LEU A 1 88 ? 0.265 32.571 13.428 1.00 14.75 114 LEU A O 1
ATOM 602 N N . CYS A 1 89 ? 0.771 32.690 15.614 1.00 16.61 115 CYS A N 1
ATOM 603 C CA . CYS A 1 89 ? 0.272 34.053 15.712 1.00 16.65 115 CYS A CA 1
ATOM 604 C C . CYS A 1 89 ? 1.199 34.997 14.988 1.00 17.25 115 CYS A C 1
ATOM 605 O O . CYS A 1 89 ? 0.777 36.074 14.556 1.00 16.89 115 CYS A O 1
ATOM 608 N N . ARG A 1 90 ? 2.474 34.639 14.897 1.00 18.41 116 ARG A N 1
ATOM 609 C CA . ARG A 1 90 ? 3.421 35.523 14.248 1.00 19.27 116 ARG A CA 1
ATOM 610 C C . ARG A 1 90 ? 3.142 35.542 12.757 1.00 17.58 116 ARG A C 1
ATOM 611 O O . ARG A 1 90 ? 3.073 34.488 12.118 1.00 16.86 116 ARG A O 1
ATOM 619 N N . GLY A 1 91 ? 2.974 36.742 12.210 1.00 17.39 117 GLY A N 1
ATOM 620 C CA . GLY A 1 91 ? 2.718 36.886 10.797 1.00 20.23 117 GLY A CA 1
ATOM 621 C C . GLY A 1 91 ? 1.296 36.647 10.358 1.00 17.58 117 GLY A C 1
ATOM 622 O O . GLY A 1 91 ? 1.046 36.592 9.150 1.00 15.99 117 GLY A O 1
ATOM 623 N N . SER A 1 92 ? 0.342 36.501 11.278 1.00 13.74 118 SER A N 1
ATOM 624 C CA . SER A 1 92 ? -1.007 36.105 10.890 1.00 14.84 118 SER A CA 1
ATOM 625 C C . SER A 1 92 ? -2.047 36.803 11.756 1.00 14.73 118 SER A C 1
ATOM 626 O O . SER A 1 92 ? -1.722 37.522 12.708 1.00 16.37 118 SER A O 1
ATOM 629 N N . GLY A 1 93 ? -3.323 36.556 11.441 1.00 12.66 119 GLY A N 1
ATOM 630 C CA . GLY A 1 93 ? -4.409 37.047 12.264 1.00 14.48 119 GLY A CA 1
ATOM 631 C C . GLY A 1 93 ? -4.885 36.085 13.338 1.00 13.02 119 GLY A C 1
ATOM 632 O O . GLY A 1 93 ? -5.967 36.270 13.905 1.00 17.12 119 GLY A O 1
ATOM 633 N N . LEU A 1 94 ? -4.062 35.075 13.654 1.00 10.89 120 LEU A N 1
ATOM 634 C CA . LEU A 1 94 ? -4.502 33.975 14.522 1.00 11.66 120 LEU A CA 1
ATOM 635 C C . LEU A 1 94 ? -4.919 34.448 15.916 1.00 12.46 120 LEU A C 1
ATOM 636 O O . LEU A 1 94 ? -5.859 33.901 16.500 1.00 12.39 120 LEU A O 1
ATOM 641 N N . TYR A 1 95 ? -4.220 35.435 16.484 1.00 11.82 121 TYR A N 1
ATOM 642 C CA . TYR A 1 95 ? -4.578 35.906 17.824 1.00 11.29 121 TYR A CA 1
ATOM 643 C C . TYR A 1 95 ? -6.018 36.399 17.887 1.00 11.58 121 TYR A C 1
ATOM 644 O O . TYR A 1 95 ? -6.692 36.232 18.916 1.00 14.00 121 TYR A O 1
ATOM 653 N N . PHE A 1 96 ? -6.514 37.004 16.804 1.00 13.69 122 PHE A N 1
ATOM 654 C CA . PHE A 1 96 ? -7.893 37.474 16.803 1.00 15.43 122 PHE A CA 1
ATOM 655 C C . PHE A 1 96 ? -8.876 36.316 16.863 1.00 14.80 122 PHE A C 1
ATOM 656 O O . PHE A 1 96 ? -10.029 36.507 17.257 1.00 15.72 122 PHE A O 1
ATOM 664 N N . SER A 1 97 ? -8.447 35.116 16.488 1.00 12.45 123 SER A N 1
ATOM 665 C CA . SER A 1 97 ? -9.285 33.942 16.633 1.00 14.05 123 SER A CA 1
ATOM 666 C C . SER A 1 97 ? -9.116 33.286 17.998 1.00 14.07 123 SER A C 1
ATOM 667 O O . SER A 1 97 ? -10.108 32.892 18.620 1.00 15.02 123 SER A O 1
ATOM 670 N N . LEU A 1 98 ? -7.877 33.161 18.483 1.00 13.40 124 LEU A N 1
ATOM 671 C CA . LEU A 1 98 ? -7.646 32.440 19.731 1.00 13.17 124 LEU A CA 1
ATOM 672 C C . LEU A 1 98 ? -8.259 33.152 20.926 1.00 14.63 124 LEU A C 1
ATOM 673 O O . LEU A 1 98 ? -8.558 32.507 21.937 1.00 16.87 124 LEU A O 1
ATOM 678 N N . THR A 1 99 ? -8.442 34.470 20.842 1.00 12.51 125 THR A N 1
ATOM 679 C CA . THR A 1 99 ? -9.044 35.240 21.921 1.00 13.97 125 THR A CA 1
ATOM 680 C C . THR A 1 99 ? -10.563 35.301 21.830 1.00 15.67 125 THR A C 1
ATOM 681 O O . THR A 1 99 ? -11.187 36.012 22.624 1.00 17.21 125 THR A O 1
ATOM 685 N N . SER A 1 100 ? -11.167 34.573 20.894 1.00 13.57 126 SER A N 1
ATOM 686 C CA . SER A 1 100 ? -12.613 34.605 20.751 1.00 16.18 126 SER A CA 1
ATOM 687 C C . SER A 1 100 ? -13.267 34.053 22.017 1.00 18.48 126 SER A C 1
ATOM 688 O O . SER A 1 100 ? -12.674 33.236 22.725 1.00 16.26 126 SER A O 1
ATOM 691 N N . PRO A 1 101 ? -14.485 34.485 22.340 1.00 17.84 127 PRO A N 1
ATOM 692 C CA . PRO A 1 101 ? -15.088 34.028 23.600 1.00 18.80 127 PRO A CA 1
ATOM 693 C C . PRO A 1 101 ? -15.326 32.529 23.636 1.00 17.84 127 PRO A C 1
ATOM 694 O O . PRO A 1 101 ? -15.220 31.913 24.705 1.00 21.19 127 PRO A O 1
ATOM 698 N N . GLN A 1 102 ? -15.625 31.908 22.496 1.00 17.63 128 GLN A N 1
ATOM 699 C CA . GLN A 1 102 ? -15.905 30.482 22.520 1.00 23.09 128 GLN A CA 1
ATOM 700 C C . GLN A 1 102 ? -14.652 29.662 22.782 1.00 19.01 128 GLN A C 1
ATOM 701 O O . GLN A 1 102 ? -14.763 28.505 23.204 1.00 20.38 128 GLN A O 1
ATOM 707 N N . ALA A 1 103 ? -13.471 30.233 22.555 1.00 15.43 129 ALA A N 1
ATOM 708 C CA . ALA A 1 103 ? -12.209 29.556 22.800 1.00 16.80 129 ALA A CA 1
ATOM 709 C C . ALA A 1 103 ? -11.707 29.728 24.230 1.00 15.69 129 ALA A C 1
ATOM 710 O O . ALA A 1 103 ? -10.728 29.073 24.613 1.00 18.32 129 ALA A O 1
ATOM 712 N N . GLU A 1 104 ? -12.360 30.566 25.031 1.00 16.55 130 GLU A N 1
ATOM 713 C CA . GLU A 1 104 ? -11.851 30.861 26.368 1.00 18.06 130 GLU A CA 1
ATOM 714 C C . GLU A 1 104 ? -11.660 29.630 27.251 1.00 19.65 130 GLU A C 1
ATOM 715 O O . GLU A 1 104 ? -10.677 29.612 28.012 1.00 19.83 130 GLU A O 1
ATOM 721 N N . PRO A 1 105 ? -12.516 28.598 27.224 1.00 20.42 131 PRO A N 1
ATOM 722 C CA . PRO A 1 105 ? -12.268 27.440 28.106 1.00 19.26 131 PRO A CA 1
ATOM 723 C C . PRO A 1 105 ? -10.950 26.725 27.855 1.00 17.89 131 PRO A C 1
ATOM 724 O O . PRO A 1 105 ? -10.420 26.106 28.786 1.00 18.87 131 PRO A O 1
ATOM 728 N N . TYR A 1 106 ? -10.425 26.762 26.627 1.00 19.14 132 TYR A N 1
ATOM 729 C CA . TYR A 1 106 ? -9.111 26.179 26.360 1.00 18.89 132 TYR A CA 1
ATOM 730 C C . TYR A 1 106 ? -8.063 26.763 27.294 1.00 17.13 132 TYR A C 1
ATOM 731 O O . TYR A 1 106 ? -7.248 26.031 27.871 1.00 19.34 132 TYR A O 1
ATOM 740 N N . TYR A 1 107 ? -8.081 28.085 27.464 1.00 17.55 133 TYR A N 1
ATOM 741 C CA . TYR A 1 107 ? -7.090 28.725 28.315 1.00 17.73 133 TYR A CA 1
ATOM 742 C C . TYR A 1 107 ? -7.448 28.595 29.788 1.00 22.29 133 TYR A C 1
ATOM 743 O O . TYR A 1 107 ? -6.567 28.353 30.622 1.00 25.67 133 TYR A O 1
ATOM 752 N N . ALA A 1 108 ? -8.734 28.702 30.120 1.00 20.30 134 ALA A N 1
ATOM 753 C CA . ALA A 1 108 ? -9.147 28.615 31.516 1.00 25.70 134 ALA A CA 1
ATOM 754 C C . ALA A 1 108 ? -8.915 27.219 32.086 1.00 26.58 134 ALA A C 1
ATOM 755 O O . ALA A 1 108 ? -8.450 27.080 33.224 1.00 28.41 134 ALA A O 1
ATOM 757 N N . VAL A 1 109 ? -9.223 26.173 31.312 1.00 26.31 135 VAL A N 1
ATOM 758 C CA . VAL A 1 109 ? -9.112 24.816 31.844 1.00 25.39 135 VAL A CA 1
ATOM 759 C C . VAL A 1 109 ? -7.652 24.394 31.917 1.00 23.56 135 VAL A C 1
ATOM 760 O O . VAL A 1 109 ? -7.216 23.779 32.899 1.00 35.35 135 VAL A O 1
ATOM 764 N N . ASN A 1 110 ? -6.874 24.712 30.879 1.00 23.73 136 ASN A N 1
ATOM 765 C CA . ASN A 1 110 ? -5.453 24.383 30.906 1.00 25.94 136 ASN A CA 1
ATOM 766 C C . ASN A 1 110 ? -4.760 25.062 32.084 1.00 32.35 136 ASN A C 1
ATOM 767 O O . ASN A 1 110 ? -3.884 24.467 32.722 1.00 36.07 136 ASN A O 1
ATOM 772 N N . ARG A 1 111 ? -5.147 26.302 32.396 1.00 26.94 137 ARG A N 1
ATOM 773 C CA . ARG A 1 111 ? -4.551 26.992 33.539 1.00 34.09 137 ARG A CA 1
ATOM 774 C C . ARG A 1 111 ? -4.870 26.273 34.842 1.00 45.48 137 ARG A C 1
ATOM 775 O O . ARG A 1 111 ? -3.985 26.051 35.678 1.00 49.57 137 ARG A O 1
ATOM 783 N N . GLN A 1 112 ? -6.134 25.905 35.037 1.00 45.43 138 GLN A N 1
ATOM 784 C CA . GLN A 1 112 ? -6.537 25.299 36.298 1.00 50.09 138 GLN A CA 1
ATOM 785 C C . GLN A 1 112 ? -6.155 23.830 36.405 1.00 48.63 138 GLN A C 1
ATOM 786 O O . GLN A 1 112 ? -6.263 23.260 37.496 1.00 49.76 138 GLN A O 1
ATOM 792 N N . SER A 1 113 ? -5.704 23.208 35.313 1.00 42.75 139 SER A N 1
ATOM 793 C CA . SER A 1 113 ? -5.276 21.815 35.391 1.00 45.59 139 SER A CA 1
ATOM 794 C C . SER A 1 113 ? -4.022 21.665 36.239 1.00 49.55 139 SER A C 1
ATOM 795 O O . SER A 1 113 ? -3.826 20.622 36.878 1.00 46.20 139 SER A O 1
ATOM 798 N N . HIS A 1 114 ? -3.166 22.690 36.260 1.00 43.33 140 HIS A N 1
ATOM 799 C CA . HIS A 1 114 ? -1.897 22.676 36.988 1.00 46.67 140 HIS A CA 1
ATOM 800 C C . HIS A 1 114 ? -1.007 21.500 36.586 1.00 50.56 140 HIS A C 1
ATOM 801 O O . HIS A 1 114 ? -0.106 21.115 37.338 1.00 57.82 140 HIS A O 1
ATOM 808 N N . SER A 1 115 ? -1.242 20.916 35.412 1.00 36.92 141 SER A N 1
ATOM 809 C CA . SER A 1 115 ? -0.452 19.805 34.899 1.00 36.81 141 SER A CA 1
ATOM 810 C C . SER A 1 115 ? 0.230 20.228 33.609 1.00 26.63 141 SER A C 1
ATOM 811 O O . SER A 1 115 ? -0.402 20.833 32.741 1.00 28.26 141 SER A O 1
ATOM 814 N N . ALA A 1 116 ? 1.519 19.908 33.484 1.00 20.21 142 ALA A N 1
ATOM 815 C CA . ALA A 1 116 ? 2.238 20.216 32.253 1.00 19.48 142 ALA A CA 1
ATOM 816 C C . ALA A 1 116 ? 1.929 19.230 31.136 1.00 20.62 142 ALA A C 1
ATOM 817 O O . ALA A 1 116 ? 2.445 19.391 30.026 1.00 18.62 142 ALA A O 1
ATOM 819 N N . LEU A 1 117 ? 1.106 18.217 31.401 1.00 18.33 143 LEU A N 1
ATOM 820 C CA . LEU A 1 117 ? 0.549 17.418 30.318 1.00 15.66 143 LEU A CA 1
ATOM 821 C C . LEU A 1 117 ? -0.598 18.124 29.614 1.00 17.65 143 LEU A C 1
ATOM 822 O O . LEU A 1 117 ? -0.936 17.754 28.483 1.00 16.15 143 LEU A O 1
ATOM 827 N N . TYR A 1 118 ? -1.189 19.136 30.260 1.00 18.50 144 TYR A N 1
ATOM 828 C CA . TYR A 1 118 ? -2.320 19.902 29.746 1.00 17.37 144 TYR A CA 1
ATOM 829 C C . TYR A 1 118 ? -3.529 19.007 29.489 1.00 17.21 144 TYR A C 1
ATOM 830 O O . TYR A 1 118 ? -3.601 17.885 30.009 1.00 19.64 144 TYR A O 1
ATOM 839 N N . THR A 1 119 ? -4.500 19.503 28.733 1.00 19.05 145 THR A N 1
ATOM 840 C CA . THR A 1 119 ? -5.766 18.813 28.528 1.00 19.57 145 THR A CA 1
ATOM 841 C C . THR A 1 119 ? -6.053 18.707 27.041 1.00 15.29 145 THR A C 1
ATOM 842 O O . THR A 1 119 ? -5.400 19.342 26.206 1.00 16.51 145 THR A O 1
ATOM 846 N N . ASP A 1 120 ? -7.059 17.901 26.715 1.00 16.69 146 ASP A N 1
ATOM 847 C CA . ASP A 1 120 ? -7.424 17.648 25.323 1.00 16.04 146 ASP A CA 1
ATOM 848 C C . ASP A 1 120 ? -8.455 18.649 24.801 1.00 18.80 146 ASP A C 1
ATOM 849 O O . ASP A 1 120 ? -9.496 18.292 24.259 1.00 18.39 146 ASP A O 1
ATOM 854 N N . HIS A 1 121 ? -8.155 19.927 24.973 1.00 14.78 147 HIS A N 1
ATOM 855 C CA . HIS A 1 121 ? -8.880 21.001 24.317 1.00 13.59 147 HIS A CA 1
ATOM 856 C C . HIS A 1 121 ? -8.129 21.383 23.048 1.00 14.48 147 HIS A C 1
ATOM 857 O O . HIS A 1 121 ? -6.897 21.430 23.042 1.00 14.00 147 HIS A O 1
ATOM 864 N N . LEU A 1 122 ? -8.872 21.632 21.967 1.00 13.24 148 LEU A N 1
ATOM 865 C CA . LEU A 1 122 ? -8.293 22.127 20.728 1.00 11.48 148 LEU A CA 1
ATOM 866 C C . LEU A 1 122 ? -9.146 23.266 20.195 1.00 14.28 148 LEU A C 1
ATOM 867 O O . LEU A 1 122 ? -10.358 23.307 20.412 1.00 15.26 148 LEU A O 1
ATOM 872 N N . ILE A 1 123 ? -8.501 24.207 19.508 1.00 13.51 149 ILE A N 1
ATOM 873 C CA . ILE A 1 123 ? -9.191 25.323 18.870 1.00 12.12 149 ILE A CA 1
ATOM 874 C C . ILE A 1 123 ? -9.040 25.176 17.364 1.00 13.62 149 ILE A C 1
ATOM 875 O O . ILE A 1 123 ? -7.937 24.934 16.866 1.00 13.04 149 ILE A O 1
ATOM 880 N N . TYR A 1 124 ? -10.143 25.325 16.641 1.00 11.98 150 TYR A N 1
ATOM 881 C CA . TYR A 1 124 ? -10.124 25.328 15.188 1.00 11.95 150 TYR A CA 1
ATOM 882 C C . TYR A 1 124 ? -10.437 26.731 14.701 1.00 12.52 150 TYR A C 1
ATOM 883 O O . TYR A 1 124 ? -11.467 27.310 15.067 1.00 14.26 150 TYR A O 1
ATOM 892 N N . SER A 1 125 ? -9.552 27.260 13.871 1.00 11.30 151 SER A N 1
ATOM 893 C CA . SER A 1 125 ? -9.635 28.647 13.408 1.00 10.82 151 SER A CA 1
ATOM 894 C C . SER A 1 125 ? -9.750 28.651 11.896 1.00 13.48 151 SER A C 1
ATOM 895 O O . SER A 1 125 ? -8.763 28.336 11.206 1.00 12.57 151 SER A O 1
ATOM 898 N N . PRO A 1 126 ? -10.901 29.015 11.325 1.00 13.02 152 PRO A N 1
ATOM 899 C CA . PRO A 1 126 ? -11.055 28.954 9.868 1.00 13.80 152 PRO A CA 1
ATOM 900 C C . PRO A 1 126 ? -10.547 30.200 9.160 1.00 14.38 152 PRO A C 1
ATOM 901 O O . PRO A 1 126 ? -10.792 31.336 9.576 1.00 15.54 152 PRO A O 1
ATOM 905 N N . GLN A 1 127 ? -9.838 29.957 8.059 1.00 13.34 153 GLN A N 1
ATOM 906 C CA . GLN A 1 127 ? -9.396 30.992 7.123 1.00 12.74 153 GLN A CA 1
ATOM 907 C C . GLN A 1 127 ? -8.713 32.164 7.830 1.00 12.87 153 GLN A C 1
ATOM 908 O O . GLN A 1 127 ? -9.044 33.340 7.618 1.00 14.96 153 GLN A O 1
ATOM 914 N N . VAL A 1 128 ? -7.736 31.815 8.663 1.00 12.49 154 VAL A N 1
ATOM 915 C CA . VAL A 1 128 ? -6.821 32.782 9.288 1.00 11.90 154 VAL A CA 1
ATOM 916 C C . VAL A 1 128 ? -5.945 33.413 8.215 1.00 11.72 154 VAL A C 1
ATOM 917 O O . VAL A 1 128 ? -5.235 32.687 7.502 1.00 13.46 154 VAL A O 1
ATOM 921 N N . PRO A 1 129 ? -5.892 34.739 8.104 1.00 13.02 155 PRO A N 1
ATOM 922 C CA . PRO A 1 129 ? -5.002 35.357 7.113 1.00 12.28 155 PRO A CA 1
ATOM 923 C C . PRO A 1 129 ? -3.545 35.296 7.549 1.00 13.72 155 PRO A C 1
ATOM 924 O O . PRO A 1 129 ? -3.200 35.689 8.667 1.00 14.14 155 PRO A O 1
ATOM 928 N N . ILE A 1 130 ? -2.701 34.798 6.649 1.00 12.15 156 ILE A N 1
AT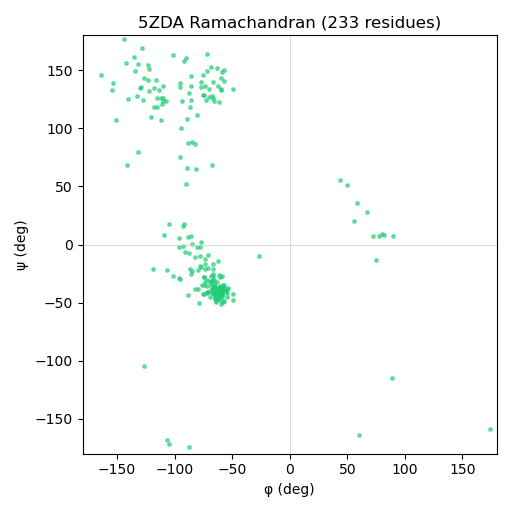OM 929 C CA . ILE A 1 130 ? -1.255 34.948 6.738 1.00 13.58 156 ILE A CA 1
ATOM 930 C C . ILE A 1 130 ? -0.895 36.272 6.080 1.00 13.76 156 ILE A C 1
ATOM 931 O O . ILE A 1 130 ? -1.170 36.470 4.892 1.00 15.09 156 ILE A O 1
ATOM 936 N N . PHE A 1 131 ? -0.304 37.186 6.861 1.00 12.87 157 PHE A N 1
ATOM 937 C CA . PHE A 1 131 ? -0.022 38.556 6.446 1.00 14.86 157 PHE A CA 1
ATOM 938 C C . PHE A 1 131 ? 1.386 38.755 5.906 1.00 15.92 157 PHE A C 1
ATOM 939 O O . PHE A 1 131 ? 1.604 39.671 5.103 1.00 17.16 157 PHE A O 1
ATOM 947 N N . ARG A 1 132 ? 2.357 37.971 6.377 1.00 13.77 158 ARG A N 1
ATOM 948 C CA . ARG A 1 132 ? 3.758 38.215 6.081 1.00 13.16 158 ARG A CA 1
ATOM 949 C C . ARG A 1 132 ? 4.435 36.908 5.709 1.00 14.17 158 ARG A C 1
ATOM 950 O O . ARG A 1 132 ? 3.929 35.815 5.991 1.00 18.29 158 ARG A O 1
ATOM 958 N N . ASP A 1 133 ? 5.588 37.042 5.055 1.00 16.23 159 ASP A N 1
ATOM 959 C CA . ASP A 1 133 ? 6.396 35.888 4.702 1.00 16.93 159 ASP A CA 1
ATOM 960 C C . ASP A 1 133 ? 7.349 35.536 5.848 1.00 16.32 159 ASP A C 1
ATOM 961 O O . ASP A 1 133 ? 7.300 36.119 6.937 1.00 17.84 159 ASP A O 1
ATOM 966 N N . ASP A 1 134 ? 8.225 34.553 5.591 1.00 19.20 160 ASP A N 1
ATOM 967 C CA . ASP A 1 134 ? 9.148 34.071 6.617 1.00 19.60 160 ASP A CA 1
ATOM 968 C C . ASP A 1 134 ? 10.048 35.187 7.129 1.00 23.60 160 ASP A C 1
ATOM 969 O O . ASP A 1 134 ? 10.389 35.224 8.318 1.00 23.25 160 ASP A O 1
ATOM 974 N N . ALA A 1 135 ? 10.462 36.086 6.245 1.00 22.19 161 ALA A N 1
ATOM 975 C CA . ALA A 1 135 ? 11.339 37.195 6.607 1.00 19.57 161 ALA A CA 1
ATOM 976 C C . ALA A 1 135 ? 10.601 38.364 7.251 1.00 21.63 161 ALA A C 1
ATOM 977 O O . ALA A 1 135 ? 11.244 39.351 7.625 1.00 25.79 161 ALA A O 1
ATOM 979 N N . GLY A 1 136 ? 9.284 38.294 7.385 1.00 16.56 162 GLY A N 1
ATOM 980 C CA . GLY A 1 136 ? 8.543 39.370 8.016 1.00 17.28 162 GLY A CA 1
ATOM 981 C C . GLY A 1 136 ? 8.057 40.454 7.079 1.00 19.20 162 GLY A C 1
ATOM 982 O O . GLY A 1 136 ? 7.547 41.472 7.557 1.00 18.91 162 GLY A O 1
ATOM 983 N N . GLN A 1 137 ? 8.204 40.277 5.767 1.00 18.87 163 GLN A N 1
ATOM 984 C CA . GLN A 1 137 ? 7.728 41.252 4.797 1.00 18.29 163 GLN A CA 1
ATOM 985 C C . GLN A 1 137 ? 6.259 41.003 4.481 1.00 16.88 163 GLN A C 1
ATOM 986 O O . GLN A 1 137 ? 5.813 39.855 4.420 1.00 16.66 163 GLN A O 1
ATOM 992 N N . LEU A 1 138 ? 5.515 42.085 4.258 1.00 21.41 164 LEU A N 1
ATOM 993 C CA . LEU A 1 138 ? 4.099 41.959 3.934 1.00 17.40 164 LEU A CA 1
ATOM 994 C C . LEU A 1 138 ? 3.904 41.199 2.629 1.00 18.55 164 LEU A C 1
ATOM 995 O O . LEU A 1 138 ? 4.594 41.454 1.637 1.00 22.47 164 LEU A O 1
ATOM 1000 N N . LEU A 1 139 ? 2.958 40.293 2.631 1.00 17.59 165 LEU A N 1
ATOM 1001 C CA . LEU A 1 139 ? 2.523 39.675 1.391 1.00 17.93 165 LEU A CA 1
ATOM 1002 C C . LEU A 1 139 ? 1.620 40.641 0.635 1.00 21.59 165 LEU A C 1
ATOM 1003 O O . LEU A 1 139 ? 0.806 41.331 1.251 1.00 21.79 165 LEU A O 1
ATOM 1008 N N . PRO A 1 140 ? 1.752 40.716 -0.690 1.00 27.42 166 PRO A N 1
ATOM 1009 C CA . PRO A 1 140 ? 0.827 41.559 -1.469 1.00 29.28 166 PRO A CA 1
ATOM 1010 C C . PRO A 1 140 ? -0.632 41.233 -1.214 1.00 25.48 166 PRO A C 1
ATOM 1011 O O . PRO A 1 140 ? -1.470 42.140 -1.144 1.00 26.81 166 PRO A O 1
ATOM 1015 N N . ALA A 1 141 ? -0.958 39.950 -1.064 1.00 22.61 167 ALA A N 1
ATOM 1016 C CA . ALA A 1 141 ? -2.297 39.535 -0.704 1.00 22.06 167 ALA A CA 1
ATOM 1017 C C . ALA A 1 141 ? -2.178 38.515 0.420 1.00 19.53 167 ALA A C 1
ATOM 1018 O O . ALA A 1 141 ? -1.424 37.540 0.282 1.00 22.70 167 ALA A O 1
ATOM 1020 N N . PRO A 1 142 ? -2.878 38.705 1.536 1.00 20.80 168 PRO A N 1
ATOM 1021 C CA . PRO A 1 142 ? -2.887 37.676 2.582 1.00 19.01 168 PRO A CA 1
ATOM 1022 C C . PRO A 1 142 ? -3.373 36.342 2.045 1.00 18.10 168 PRO A C 1
ATOM 1023 O O . PRO A 1 142 ? -4.171 36.271 1.109 1.00 20.79 168 PRO A O 1
ATOM 1027 N N . VAL A 1 143 ? -2.875 35.273 2.651 1.00 14.07 169 VAL A N 1
ATOM 1028 C CA . VAL A 1 143 ? -3.207 33.914 2.251 1.00 15.61 169 VAL A CA 1
ATOM 1029 C C . VAL A 1 143 ? -3.958 33.265 3.407 1.00 14.63 169 VAL A C 1
ATOM 1030 O O . VAL A 1 143 ? -3.401 33.129 4.497 1.00 15.03 169 VAL A O 1
ATOM 1034 N N . PRO A 1 144 ? -5.211 32.847 3.227 1.00 13.70 170 PRO A N 1
ATOM 1035 C CA . PRO A 1 144 ? -5.975 32.285 4.348 1.00 14.41 170 PRO A CA 1
ATOM 1036 C C . PRO A 1 144 ? -5.768 30.788 4.477 1.00 17.45 170 PRO A C 1
ATOM 1037 O O . PRO A 1 144 ? -5.740 30.050 3.488 1.00 19.72 170 PRO A O 1
ATOM 1041 N N A VAL A 1 145 ? -5.613 30.337 5.722 0.66 14.29 171 VAL A N 1
ATOM 1042 N N B VAL A 1 145 ? -5.632 30.331 5.724 0.34 14.61 171 VAL A N 1
ATOM 1043 C CA A VAL A 1 145 ? -5.455 28.918 6.014 0.66 14.64 171 VAL A CA 1
ATOM 1044 C CA B VAL A 1 145 ? -5.397 28.922 6.033 0.34 14.34 171 VAL A CA 1
ATOM 1045 C C A VAL A 1 145 ? -6.233 28.596 7.280 0.66 13.13 171 VAL A C 1
ATOM 1046 C C B VAL A 1 145 ? -6.157 28.576 7.310 0.34 13.17 171 VAL A C 1
ATOM 1047 O O A VAL A 1 145 ? -6.427 29.447 8.151 0.66 15.12 171 VAL A O 1
ATOM 1048 O O B VAL A 1 145 ? -6.266 29.403 8.220 0.34 13.70 171 VAL A O 1
ATOM 1055 N N . ASN A 1 146 ? -6.691 27.355 7.382 1.00 11.41 172 ASN A N 1
ATOM 1056 C CA . ASN A 1 146 ? -7.313 26.897 8.614 1.00 11.34 172 ASN A CA 1
ATOM 1057 C C . ASN A 1 146 ? -6.225 26.433 9.568 1.00 12.91 172 ASN A C 1
ATOM 1058 O O . ASN A 1 146 ? -5.204 25.899 9.135 1.00 11.69 172 ASN A O 1
ATOM 1063 N N . ILE A 1 147 ? -6.422 26.672 10.866 1.00 10.88 173 ILE A N 1
ATOM 1064 C CA . ILE A 1 147 ? -5.398 26.362 11.858 1.00 10.81 173 ILE A CA 1
ATOM 1065 C C . ILE A 1 147 ? -6.011 25.552 12.994 1.00 12.27 173 ILE A C 1
ATOM 1066 O O . ILE A 1 147 ? -7.101 25.875 13.483 1.00 12.20 173 ILE A O 1
ATOM 1071 N N . ILE A 1 148 ? -5.316 24.490 13.395 1.00 10.63 174 ILE A N 1
ATOM 1072 C CA . ILE A 1 148 ? -5.675 23.699 14.564 1.00 12.44 174 ILE A CA 1
ATOM 1073 C C . ILE A 1 148 ? -4.659 24.000 15.645 1.00 12.23 174 ILE A C 1
ATOM 1074 O O . ILE A 1 148 ? -3.452 23.843 15.432 1.00 13.09 174 ILE A O 1
ATOM 1079 N N . THR A 1 149 ? -5.143 24.445 16.798 1.00 10.93 175 THR A N 1
ATOM 1080 C CA . THR A 1 149 ? -4.300 24.807 17.924 1.00 10.84 175 THR A CA 1
ATOM 1081 C C . THR A 1 149 ? -4.506 23.784 19.036 1.00 14.71 175 THR A C 1
ATOM 1082 O O . THR A 1 149 ? -5.631 23.598 19.519 1.00 13.18 175 THR A O 1
ATOM 1086 N N . ALA A 1 150 ? -3.416 23.125 19.436 1.00 11.63 176 ALA A N 1
ATOM 1087 C CA . ALA A 1 150 ? -3.444 22.176 20.541 1.00 11.84 176 ALA A CA 1
ATOM 1088 C C . ALA A 1 150 ? -2.045 22.134 21.125 1.00 12.86 176 ALA A C 1
ATOM 1089 O O . ALA A 1 150 ? -1.068 22.128 20.362 1.00 17.36 176 ALA A O 1
ATOM 1091 N N . PRO A 1 151 ? -1.915 22.085 22.442 1.00 14.44 177 PRO A N 1
ATOM 1092 C CA . PRO A 1 151 ? -0.585 22.072 23.052 1.00 14.57 177 PRO A CA 1
ATOM 1093 C C . PRO A 1 151 ? -0.045 20.663 23.170 1.00 17.72 177 PRO A C 1
ATOM 1094 O O . PRO A 1 151 ? -0.747 19.770 23.655 1.00 15.94 177 PRO A O 1
ATOM 1098 N N . ALA A 1 152 ? 1.186 20.439 22.731 1.00 14.03 178 ALA A N 1
ATOM 1099 C CA . ALA A 1 152 ? 1.830 19.179 23.049 1.00 14.57 178 ALA A CA 1
ATOM 1100 C C . ALA A 1 152 ? 2.118 19.139 24.549 1.00 15.99 178 ALA A C 1
ATOM 1101 O O . ALA A 1 152 ? 2.280 20.185 25.184 1.00 16.06 178 ALA A O 1
ATOM 1103 N N . PRO A 1 153 ? 2.173 17.954 25.148 1.00 14.35 179 PRO A N 1
ATOM 1104 C CA . PRO A 1 153 ? 2.617 17.892 26.544 1.00 16.76 179 PRO A CA 1
ATOM 1105 C C . PRO A 1 153 ? 4.001 18.509 26.662 1.00 16.84 179 PRO A C 1
ATOM 1106 O O . PRO A 1 153 ? 4.853 18.339 25.786 1.00 17.86 179 PRO A O 1
ATOM 1110 N N . ASN A 1 154 ? 4.218 19.247 27.744 1.00 15.78 180 ASN A N 1
ATOM 1111 C CA . ASN A 1 154 ? 5.504 19.900 27.974 1.00 17.36 180 ASN A CA 1
ATOM 1112 C C . ASN A 1 154 ? 6.403 18.928 28.728 1.00 17.69 180 ASN A C 1
ATOM 1113 O O . ASN A 1 154 ? 6.468 18.935 29.960 1.00 17.56 180 ASN A O 1
ATOM 1118 N N . ALA A 1 155 ? 7.116 18.089 27.968 1.00 16.59 181 ALA A N 1
ATOM 1119 C CA . ALA A 1 155 ? 7.941 17.043 28.560 1.00 16.09 181 ALA A CA 1
ATOM 1120 C C . ALA A 1 155 ? 9.014 17.629 29.463 1.00 20.26 181 ALA A C 1
ATOM 1121 O O . ALA A 1 155 ? 9.325 17.059 30.512 1.00 20.59 181 ALA A O 1
ATOM 1123 N N . GLY A 1 156 ? 9.577 18.778 29.084 1.00 20.62 182 GLY A N 1
ATOM 1124 C CA . GLY A 1 156 ? 10.614 19.375 29.906 1.00 21.39 182 GLY A CA 1
ATOM 1125 C C . GLY A 1 156 ? 10.085 19.815 31.258 1.00 22.44 182 GLY A C 1
ATOM 1126 O O . GLY A 1 156 ? 10.736 19.613 32.285 1.00 25.17 182 GLY A O 1
ATOM 1127 N N . ALA A 1 157 ? 8.885 20.398 31.276 1.00 20.28 183 ALA A N 1
ATOM 1128 C CA . ALA A 1 157 ? 8.298 20.838 32.534 1.00 23.27 183 ALA A CA 1
ATOM 1129 C C . ALA A 1 157 ? 7.840 19.653 33.373 1.00 19.65 183 ALA A C 1
ATOM 1130 O O . ALA A 1 157 ? 7.957 19.676 34.602 1.00 24.08 183 ALA A O 1
ATOM 1132 N N . VAL A 1 158 ? 7.331 18.598 32.727 1.00 19.35 184 VAL A N 1
ATOM 1133 C CA . VAL A 1 158 ? 6.973 17.383 33.452 1.00 21.98 184 VAL A CA 1
ATOM 1134 C C . VAL A 1 158 ? 8.207 16.794 34.123 1.00 21.79 184 VAL A C 1
ATOM 1135 O O . VAL A 1 158 ? 8.184 16.429 35.307 1.00 24.13 184 VAL A O 1
ATOM 1139 N N . ALA A 1 159 ? 9.314 16.711 33.380 1.00 21.27 185 ALA A N 1
ATOM 1140 C CA . ALA A 1 159 ? 10.534 16.135 33.931 1.00 23.43 185 ALA A CA 1
ATOM 1141 C C . ALA A 1 159 ? 11.014 16.920 35.144 1.00 29.26 185 ALA A C 1
ATOM 1142 O O . ALA A 1 159 ? 11.524 16.339 36.110 1.00 34.09 185 ALA A O 1
ATOM 1144 N N . GLN A 1 160 ? 10.836 18.242 35.120 1.00 29.87 186 GLN A N 1
ATOM 1145 C CA . GLN A 1 160 ? 11.383 19.091 36.173 1.00 34.47 186 GLN A CA 1
ATOM 1146 C C . GLN A 1 160 ? 10.485 19.135 37.403 1.00 35.62 186 GLN A C 1
ATOM 1147 O O . GLN A 1 160 ? 10.984 19.158 38.533 1.00 37.73 186 GLN A O 1
ATOM 1153 N N . SER A 1 161 ? 9.164 19.151 37.215 1.00 34.03 187 SER A N 1
ATOM 1154 C CA . SER A 1 161 ? 8.250 19.460 38.305 1.00 38.61 187 SER A CA 1
ATOM 1155 C C . SER A 1 161 ? 7.274 18.350 38.672 1.00 34.58 187 SER A C 1
ATOM 1156 O O . SER A 1 161 ? 6.755 18.368 39.792 1.00 38.01 187 SER A O 1
ATOM 1159 N N . ARG A 1 162 ? 6.999 17.400 37.783 1.00 32.43 188 ARG A N 1
ATOM 1160 C CA . ARG A 1 162 ? 6.178 16.230 38.109 1.00 33.86 188 ARG A CA 1
ATOM 1161 C C . ARG A 1 162 ? 6.764 15.008 37.422 1.00 28.65 188 ARG A C 1
ATOM 1162 O O . ARG A 1 162 ? 6.170 14.441 36.496 1.00 27.63 188 ARG A O 1
ATOM 1170 N N . PRO A 1 163 ? 7.943 14.566 37.862 1.00 27.40 189 PRO A N 1
ATOM 1171 C CA . PRO A 1 163 ? 8.634 13.464 37.170 1.00 26.77 189 PRO A CA 1
ATOM 1172 C C . PRO A 1 163 ? 7.835 12.173 37.093 1.00 29.88 189 PRO A C 1
ATOM 1173 O O . PRO A 1 163 ? 8.055 11.383 36.167 1.00 28.25 189 PRO A O 1
ATOM 1177 N N . GLU A 1 164 ? 6.919 11.924 38.033 1.00 30.19 190 GLU A N 1
ATOM 1178 C CA . GLU A 1 164 ? 6.108 10.713 37.946 1.00 35.62 190 GLU A CA 1
ATOM 1179 C C . GLU A 1 164 ? 5.167 10.740 36.748 1.00 37.23 190 GLU A C 1
ATOM 1180 O O . GLU A 1 164 ? 4.662 9.685 36.349 1.00 38.53 190 GLU A O 1
ATOM 1186 N N . GLN A 1 165 ? 4.928 11.916 36.163 1.00 33.11 191 GLN A N 1
ATOM 1187 C CA . GLN A 1 165 ? 4.136 12.024 34.945 1.00 28.33 191 GLN A CA 1
ATOM 1188 C C . GLN A 1 165 ? 4.947 11.746 33.686 1.00 22.98 191 GLN A C 1
ATOM 1189 O O . GLN A 1 165 ? 4.358 11.625 32.607 1.00 22.35 191 GLN A O 1
ATOM 1195 N N . LEU A 1 166 ? 6.273 11.655 33.785 1.00 23.53 192 LEU A N 1
ATOM 1196 C CA . LEU A 1 166 ? 7.080 11.512 32.574 1.00 22.63 192 LEU A CA 1
ATOM 1197 C C . LEU A 1 166 ? 6.727 10.265 31.773 1.00 19.19 192 LEU A C 1
ATOM 1198 O O . LEU A 1 166 ? 6.679 10.359 30.534 1.00 20.49 192 LEU A O 1
ATOM 1203 N N . PRO A 1 167 ? 6.451 9.103 32.382 1.00 21.93 193 PRO A N 1
ATOM 1204 C CA . PRO A 1 167 ? 5.987 7.964 31.579 1.00 29.38 193 PRO A CA 1
ATOM 1205 C C . PRO A 1 167 ? 4.662 8.216 30.879 1.00 25.59 193 PRO A C 1
ATOM 1206 O O . PRO A 1 167 ? 4.316 7.458 29.963 1.00 28.86 193 PRO A O 1
ATOM 1210 N N . GLN A 1 168 ? 3.917 9.254 31.263 1.00 17.45 194 GLN A N 1
ATOM 1211 C CA . GLN A 1 168 ? 2.626 9.529 30.654 1.00 15.35 194 GLN A CA 1
ATOM 1212 C C . GLN A 1 168 ? 2.721 10.501 29.488 1.00 16.01 194 GLN A C 1
ATOM 1213 O O . GLN A 1 168 ? 1.695 10.801 28.864 1.00 15.92 194 GLN A O 1
ATOM 1219 N N . VAL A 1 169 ? 3.921 10.999 29.182 1.00 17.16 195 VAL A N 1
ATOM 1220 C CA . VAL A 1 169 ? 4.064 11.957 28.091 1.00 16.64 195 VAL A CA 1
ATOM 1221 C C . VAL A 1 169 ? 3.696 11.305 26.763 1.00 14.76 195 VAL A C 1
ATOM 1222 O O . VAL A 1 169 ? 2.870 11.834 26.012 1.00 15.55 195 VAL A O 1
ATOM 1226 N N . LEU A 1 170 ? 4.260 10.116 26.481 1.00 16.29 196 LEU A N 1
ATOM 1227 C CA . LEU A 1 170 ? 3.980 9.454 25.206 1.00 17.26 196 LEU A CA 1
ATOM 1228 C C . LEU A 1 170 ? 2.497 9.165 25.012 1.00 13.45 196 LEU A C 1
ATOM 1229 O O . LEU A 1 170 ? 1.949 9.566 23.973 1.00 14.53 196 LEU A O 1
ATOM 1234 N N . PRO A 1 171 ? 1.784 8.531 25.945 1.00 15.45 197 PRO A N 1
ATOM 1235 C CA . PRO A 1 171 ? 0.348 8.312 25.692 1.00 14.69 197 PRO A CA 1
ATOM 1236 C C . PRO A 1 171 ? -0.457 9.597 25.626 1.00 14.12 197 PRO A C 1
ATOM 1237 O O . PRO A 1 171 ? -1.447 9.654 24.883 1.00 13.96 197 PRO A O 1
ATOM 1241 N N . THR A 1 172 ? -0.056 10.641 26.357 1.00 13.72 198 THR A N 1
ATOM 1242 C CA . THR A 1 172 ? -0.741 11.925 26.226 1.00 12.88 198 THR A CA 1
ATOM 1243 C C . THR A 1 172 ? -0.546 12.500 24.830 1.00 13.12 198 THR A C 1
ATOM 1244 O O . THR A 1 172 ? -1.494 13.000 24.210 1.00 13.00 198 THR A O 1
ATOM 1248 N N . LEU A 1 173 ? 0.687 12.435 24.324 1.00 13.82 199 LEU A N 1
ATOM 1249 C CA . LEU A 1 173 ? 1.001 12.938 22.990 1.00 15.16 199 LEU A CA 1
ATOM 1250 C C . LEU A 1 173 ? 0.216 12.197 21.914 1.00 13.95 199 LEU A C 1
ATOM 1251 O O . LEU A 1 173 ? -0.339 12.819 21.002 1.00 13.58 199 LEU A O 1
ATOM 1256 N N . ARG A 1 174 ? 0.156 10.866 22.013 1.00 12.82 200 ARG A N 1
ATOM 1257 C CA . ARG A 1 174 ? -0.551 10.078 21.009 1.00 12.67 200 ARG A CA 1
ATOM 1258 C C . ARG A 1 174 ? -2.043 10.384 21.017 1.00 14.43 200 ARG A C 1
ATOM 1259 O O . ARG A 1 174 ? -2.662 10.547 19.958 1.00 13.79 200 ARG A O 1
ATOM 1267 N N . GLU A 1 175 ? -2.647 10.431 22.202 1.00 12.46 201 GLU A N 1
ATOM 1268 C CA . GLU A 1 175 ? -4.083 10.666 22.267 1.00 11.60 201 GLU A CA 1
ATOM 1269 C C . GLU A 1 175 ? -4.424 12.068 21.777 1.00 13.49 201 GLU A C 1
ATOM 1270 O O . GLU A 1 175 ? -5.431 12.262 21.088 1.00 14.01 201 GLU A O 1
ATOM 1276 N N . ARG A 1 176 ? -3.573 13.052 22.073 1.00 12.84 202 ARG A N 1
ATOM 1277 C CA . ARG A 1 176 ? -3.861 14.391 21.581 1.00 12.85 202 ARG A CA 1
ATOM 1278 C C . ARG A 1 176 ? -3.583 14.510 20.084 1.00 13.42 202 ARG A C 1
ATOM 1279 O O . ARG A 1 176 ? -4.328 15.208 19.380 1.00 12.59 202 ARG A O 1
ATOM 1287 N N . ALA A 1 177 ? -2.558 13.815 19.568 1.00 11.64 203 ALA A N 1
ATOM 1288 C CA . ALA A 1 177 ? -2.363 13.777 18.118 1.00 13.10 203 ALA A CA 1
ATOM 1289 C C . ALA A 1 177 ? -3.563 13.149 17.427 1.00 12.97 203 ALA A C 1
ATOM 1290 O O . ALA A 1 177 ? -3.995 13.613 16.365 1.00 12.44 203 ALA A O 1
ATOM 1292 N N . ARG A 1 178 ? -4.112 12.084 18.018 1.00 12.05 204 ARG A N 1
ATOM 1293 C CA . ARG A 1 178 ? -5.330 11.485 17.489 1.00 12.95 204 ARG A CA 1
ATOM 1294 C C . ARG A 1 178 ? -6.454 12.520 17.392 1.00 14.28 204 ARG A C 1
ATOM 1295 O O . ARG A 1 178 ? -7.202 12.554 16.406 1.00 12.81 204 ARG A O 1
ATOM 1303 N N . ARG A 1 179 ? -6.568 13.399 18.393 1.00 13.00 205 ARG A N 1
ATOM 1304 C CA . ARG A 1 179 ? -7.628 14.402 18.367 1.00 12.83 205 ARG A CA 1
ATOM 1305 C C . ARG A 1 179 ? -7.349 15.506 17.353 1.00 11.66 205 ARG A C 1
ATOM 1306 O O . ARG A 1 179 ? -8.293 16.027 16.755 1.00 13.22 205 ARG A O 1
ATOM 1314 N N . VAL A 1 180 ? -6.077 15.842 17.123 1.00 11.04 206 VAL A N 1
ATOM 1315 C CA . VAL A 1 180 ? -5.742 16.777 16.046 1.00 11.60 206 VAL A CA 1
ATOM 1316 C C . VAL A 1 180 ? -6.249 16.247 14.711 1.00 11.63 206 VAL A C 1
ATOM 1317 O O . VAL A 1 180 ? -6.913 16.961 13.945 1.00 12.13 206 VAL A O 1
ATOM 1321 N N . LEU A 1 181 ? -5.940 14.982 14.410 1.00 11.26 207 LEU A N 1
ATOM 1322 C CA . LEU A 1 181 ? -6.394 14.392 13.154 1.00 11.75 207 LEU A CA 1
ATOM 1323 C C . LEU A 1 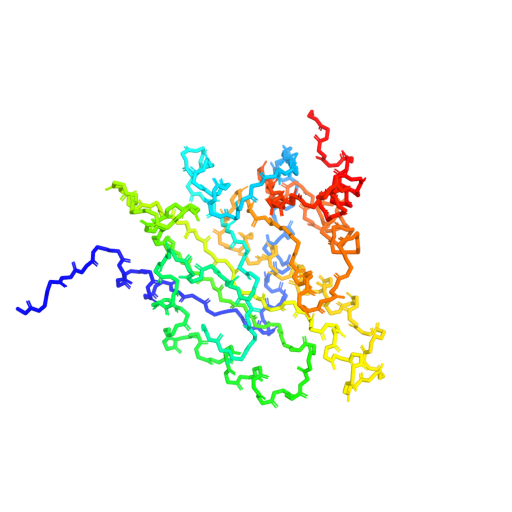181 ? -7.911 14.278 13.118 1.00 13.40 207 LEU A C 1
ATOM 1324 O O . LEU A 1 181 ? -8.532 14.454 12.061 1.00 13.83 207 LEU A O 1
ATOM 1329 N N . GLY A 1 182 ? -8.523 13.986 14.267 1.00 12.19 208 GLY A N 1
ATOM 1330 C CA . GLY A 1 182 ? -9.972 13.923 14.345 1.00 13.08 208 GLY A CA 1
ATOM 1331 C C . GLY A 1 182 ? -10.645 15.256 14.072 1.00 13.23 208 GLY A C 1
ATOM 1332 O O . GLY A 1 182 ? -11.666 15.309 13.382 1.00 15.85 208 GLY A O 1
ATOM 1333 N N . VAL A 1 183 ? -10.103 16.344 14.634 1.00 15.65 209 VAL A N 1
ATOM 1334 C CA . VAL A 1 183 ? -10.627 17.671 14.317 1.00 13.91 209 VAL A CA 1
ATOM 1335 C C . VAL A 1 183 ? -10.491 17.945 12.825 1.00 14.51 209 VAL A C 1
ATOM 1336 O O . VAL A 1 183 ? -11.416 18.455 12.183 1.00 13.59 209 VAL A O 1
ATOM 1340 N N . ALA A 1 184 ? -9.338 17.602 12.248 1.00 13.73 210 ALA A N 1
ATOM 1341 C CA . ALA A 1 184 ? -9.152 17.807 10.814 1.00 13.42 210 ALA A CA 1
ATOM 1342 C C . ALA A 1 184 ? -10.195 17.045 9.998 1.00 15.02 210 ALA A C 1
ATOM 1343 O O . ALA A 1 184 ? -10.757 17.586 9.037 1.00 16.06 210 ALA A O 1
ATOM 1345 N N . ALA A 1 185 ? -10.475 15.784 10.363 1.00 13.22 211 ALA A N 1
ATOM 1346 C CA . ALA A 1 185 ? -11.487 15.017 9.636 1.00 13.49 211 ALA A CA 1
ATOM 1347 C C . ALA A 1 185 ? -12.888 15.571 9.870 1.00 15.06 211 ALA A C 1
ATOM 1348 O O . ALA A 1 185 ? -13.714 15.619 8.947 1.00 16.22 211 ALA A O 1
ATOM 1350 N N . TRP A 1 186 ? -13.166 15.983 11.105 1.00 14.12 212 TRP A N 1
ATOM 1351 C CA . TRP A 1 186 ? -14.453 16.559 11.471 1.00 15.71 212 TRP A CA 1
ATOM 1352 C C . TRP A 1 186 ? -14.769 17.805 10.645 1.00 16.08 212 TRP A C 1
ATOM 1353 O O . TRP A 1 186 ? -15.923 18.034 10.269 1.00 18.48 212 TRP A O 1
ATOM 1364 N N . MET A 1 187 ? -13.759 18.633 10.364 1.00 14.31 213 MET A N 1
ATOM 1365 C CA . MET A 1 187 ? -13.931 19.806 9.512 1.00 14.59 213 MET A CA 1
ATOM 1366 C C . MET A 1 187 ? -13.618 19.526 8.049 1.00 15.90 213 MET A C 1
ATOM 1367 O O . MET A 1 187 ? -13.435 20.468 7.267 1.00 18.26 213 MET A O 1
ATOM 1372 N N . GLU A 1 188 ? -13.558 18.250 7.666 1.00 14.86 214 GLU A N 1
ATOM 1373 C CA . GLU A 1 188 ? -13.438 17.840 6.262 1.00 21.60 214 GLU A CA 1
ATOM 1374 C C . GLU A 1 188 ? -12.188 18.409 5.592 1.00 15.62 214 GLU A C 1
ATOM 1375 O O . GLU A 1 188 ? -12.188 18.720 4.397 1.00 20.19 214 GLU A O 1
ATOM 1381 N N . GLN A 1 189 ? -11.101 18.502 6.348 1.00 16.25 215 GLN A N 1
ATOM 1382 C CA . GLN A 1 189 ? -9.836 18.947 5.781 1.00 15.59 215 GLN A CA 1
ATOM 1383 C C . GLN A 1 189 ? -9.181 17.828 4.975 1.00 17.07 215 GLN A C 1
ATOM 1384 O O . GLN A 1 189 ? -9.150 16.669 5.403 1.00 24.10 215 GLN A O 1
ATOM 1390 N N . THR A 1 190 ? -8.669 18.177 3.796 1.00 16.41 216 THR A N 1
ATOM 1391 C CA . THR A 1 190 ? -8.000 17.202 2.934 1.00 18.69 216 THR A CA 1
ATOM 1392 C C . THR A 1 190 ? -6.485 17.284 2.999 1.00 15.85 216 THR A C 1
ATOM 1393 O O . THR A 1 190 ? -5.802 16.281 2.753 1.00 15.90 216 THR A O 1
ATOM 1397 N N . HIS A 1 191 ? -5.950 18.456 3.320 1.00 14.69 217 HIS A N 1
ATOM 1398 C CA . HIS A 1 191 ? -4.522 18.715 3.333 1.00 13.86 217 HIS A CA 1
ATOM 1399 C C . HIS A 1 191 ? -4.137 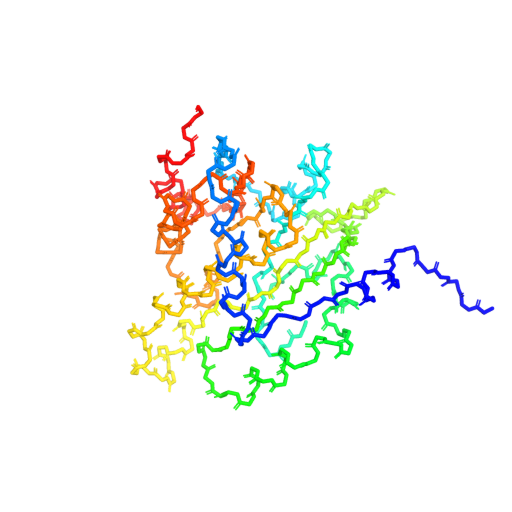19.174 4.721 1.00 17.30 217 HIS A C 1
ATOM 1400 O O . HIS A 1 191 ? -4.775 20.079 5.272 1.00 18.10 217 HIS A O 1
ATOM 1407 N N . LEU A 1 192 ? -3.084 18.583 5.267 1.00 13.15 218 LEU A N 1
ATOM 1408 C CA . LEU A 1 192 ? -2.599 18.962 6.584 1.00 11.39 218 LEU A CA 1
ATOM 1409 C C . LEU A 1 192 ? -1.144 19.384 6.515 1.00 14.18 218 LEU A C 1
ATOM 1410 O O . LEU A 1 192 ? -0.339 18.767 5.810 1.00 16.40 218 LEU A O 1
ATOM 1415 N N . VAL A 1 193 ? -0.801 20.406 7.286 1.00 11.66 219 VAL A N 1
ATOM 1416 C CA . VAL A 1 193 ? 0.592 20.759 7.524 1.00 12.87 219 VAL A CA 1
ATOM 1417 C C . VAL A 1 193 ? 0.890 20.451 8.979 1.00 14.33 219 VAL A C 1
ATOM 1418 O O . VAL A 1 193 ? 0.415 21.146 9.886 1.00 13.67 219 VAL A O 1
ATOM 1422 N N . LEU A 1 194 ? 1.648 19.381 9.191 1.00 12.46 220 LEU A N 1
ATOM 1423 C CA . LEU A 1 194 ? 2.102 18.945 10.498 1.00 10.76 220 LEU A CA 1
ATOM 1424 C C . LEU A 1 194 ? 3.579 19.303 10.656 1.00 13.04 220 LEU A C 1
ATOM 1425 O O . LEU A 1 194 ? 4.170 19.992 9.827 1.00 14.26 220 LEU A O 1
ATOM 1430 N N . GLY A 1 195 ? 4.195 18.821 11.726 1.00 13.89 221 GLY A N 1
ATOM 1431 C CA . GLY A 1 195 ? 5.601 19.104 11.927 1.00 13.97 221 GLY A CA 1
ATOM 1432 C C . GLY A 1 195 ? 6.054 18.591 13.274 1.00 11.93 221 GLY A C 1
ATOM 1433 O O . GLY A 1 195 ? 5.427 17.708 13.860 1.00 12.95 221 GLY A O 1
ATOM 1434 N N . ALA A 1 196 ? 7.163 19.167 13.739 1.00 13.64 222 ALA A N 1
ATOM 1435 C CA . ALA A 1 196 ? 7.825 18.745 14.974 1.00 14.13 222 ALA A CA 1
ATOM 1436 C C . ALA A 1 196 ? 7.138 19.362 16.196 1.00 13.19 222 ALA A C 1
ATOM 1437 O O . ALA A 1 196 ? 7.716 20.141 16.954 1.00 13.89 222 ALA A O 1
ATOM 1439 N N . TRP A 1 197 ? 5.886 18.948 16.379 1.00 12.76 223 TRP A N 1
ATOM 1440 C CA . TRP A 1 197 ? 5.008 19.444 17.433 1.00 11.93 223 TRP A CA 1
ATOM 1441 C C . TRP A 1 197 ? 5.586 19.143 18.806 1.00 12.74 223 TRP A C 1
ATOM 1442 O O . TRP A 1 197 ? 5.824 17.975 19.138 1.00 15.33 223 TRP A O 1
ATOM 1453 N N . GLY A 1 198 ? 5.788 20.189 19.607 1.00 16.05 224 GLY A N 1
ATOM 1454 C CA . GLY A 1 198 ? 6.319 20.014 20.948 1.00 19.88 224 GLY A CA 1
ATOM 1455 C C . GLY A 1 198 ? 7.806 19.773 21.024 1.00 18.80 224 GLY A C 1
ATOM 1456 O O . GLY A 1 198 ? 8.319 19.476 22.108 1.00 20.09 224 GLY A O 1
ATOM 1457 N N . CYS A 1 199 ? 8.518 19.885 19.913 1.00 17.06 225 CYS A N 1
ATOM 1458 C CA . CYS A 1 199 ? 9.956 19.702 19.930 1.00 16.46 225 CYS A CA 1
ATOM 1459 C C . CYS A 1 199 ? 10.627 21.046 20.177 1.00 17.52 225 CYS A C 1
ATOM 1460 O O . CYS A 1 199 ? 10.020 22.108 20.024 1.00 22.49 225 CYS A O 1
ATOM 1463 N N . GLY A 1 200 ? 11.861 20.995 20.609 1.00 17.28 226 GLY A N 1
ATOM 1464 C CA . GLY A 1 200 ? 12.513 22.243 21.013 1.00 23.79 226 GLY A CA 1
ATOM 1465 C C . GLY A 1 200 ? 12.263 22.561 22.490 1.00 23.45 226 GLY A C 1
ATOM 1466 O O . GLY A 1 200 ? 12.712 21.823 23.352 1.00 25.72 226 GLY A O 1
ATOM 1467 N N . VAL A 1 201 ? 11.547 23.663 22.757 1.00 25.88 227 VAL A N 1
ATOM 1468 C CA . VAL A 1 201 ? 11.431 24.163 24.129 1.00 28.85 227 VAL A CA 1
ATOM 1469 C C . VAL A 1 201 ? 10.703 23.160 25.020 1.00 25.60 227 VAL A C 1
ATOM 1470 O O . VAL A 1 201 ? 11.090 22.944 26.177 1.00 25.50 227 VAL A O 1
ATOM 1474 N N . PHE A 1 202 ? 9.639 22.536 24.505 1.00 20.76 228 PHE A N 1
ATOM 1475 C CA . PHE A 1 202 ? 8.935 21.513 25.275 1.00 18.44 228 PHE A CA 1
ATOM 1476 C C . PHE A 1 202 ? 9.716 20.206 25.362 1.00 19.49 228 PHE A C 1
ATOM 1477 O O . PHE A 1 202 ? 9.316 19.323 26.127 1.00 17.85 228 PHE A O 1
ATOM 1485 N N . ARG A 1 203 ? 10.776 20.036 24.563 1.00 20.15 229 ARG A N 1
ATOM 1486 C CA . ARG A 1 203 ? 11.757 18.955 24.717 1.00 18.23 229 ARG A CA 1
ATOM 1487 C C . ARG A 1 203 ? 11.182 17.561 24.435 1.00 16.95 229 ARG A C 1
ATOM 1488 O O . ARG A 1 203 ? 11.673 16.555 24.967 1.00 19.26 229 ARG A O 1
ATOM 1496 N N . ASN A 1 204 ? 10.158 17.471 23.594 1.00 17.01 230 ASN A N 1
ATOM 1497 C CA . ASN A 1 204 ? 9.752 16.169 23.080 1.00 17.41 230 ASN A CA 1
ATOM 1498 C C . ASN A 1 204 ? 10.744 15.716 22.019 1.00 19.33 230 ASN A C 1
ATOM 1499 O O . ASN A 1 204 ? 11.302 16.524 21.281 1.00 19.07 230 ASN A O 1
ATOM 1504 N N . ASP A 1 205 ? 10.970 14.418 21.958 1.00 17.99 231 ASP A N 1
ATOM 1505 C CA . ASP A 1 205 ? 11.942 13.875 21.019 1.00 15.35 231 ASP A CA 1
ATOM 1506 C C . ASP A 1 205 ? 11.374 13.889 19.605 1.00 17.75 231 ASP A C 1
ATOM 1507 O O . ASP A 1 205 ? 10.274 13.373 19.385 1.00 17.29 231 ASP A O 1
ATOM 1512 N N . PRO A 1 206 ? 12.095 14.437 18.619 1.00 17.14 232 PRO A N 1
ATOM 1513 C CA . PRO A 1 206 ? 11.534 14.484 17.258 1.00 16.28 232 PRO A CA 1
ATOM 1514 C C . PRO A 1 206 ? 11.188 13.120 16.682 1.00 14.73 232 PRO A C 1
ATOM 1515 O O . PRO A 1 206 ? 10.100 12.966 16.110 1.00 14.33 232 PRO A O 1
ATOM 1519 N N . ALA A 1 207 ? 12.072 12.130 16.816 1.00 15.16 233 ALA A N 1
ATOM 1520 C CA . ALA A 1 207 ? 11.758 10.808 16.278 1.00 13.66 233 ALA A CA 1
ATOM 1521 C C . ALA A 1 207 ? 10.482 10.255 16.897 1.00 14.63 233 ALA A C 1
ATOM 1522 O O . ALA A 1 207 ? 9.651 9.661 16.200 1.00 14.60 233 ALA A O 1
ATOM 1524 N N . GLY A 1 208 ? 10.292 10.472 18.199 1.00 14.45 234 GLY A N 1
ATOM 1525 C CA . GLY A 1 208 ? 9.095 9.967 18.852 1.00 15.02 234 GLY A CA 1
ATOM 1526 C C . GLY A 1 208 ? 7.829 10.672 18.407 1.00 13.40 234 GLY A C 1
ATOM 1527 O O . GLY A 1 208 ? 6.764 10.052 18.324 1.00 16.45 234 GLY A O 1
ATOM 1528 N N . VAL A 1 209 ? 7.915 11.980 18.128 1.00 11.80 235 VAL A N 1
ATOM 1529 C CA . VAL A 1 209 ? 6.749 12.700 17.628 1.00 13.10 235 VAL A CA 1
ATOM 1530 C C . VAL A 1 209 ? 6.424 12.240 16.214 1.00 14.20 235 VAL A C 1
ATOM 1531 O O . VAL A 1 209 ? 5.260 11.986 15.878 1.00 14.29 235 VAL A O 1
ATOM 1535 N N . ALA A 1 210 ? 7.449 12.119 15.364 1.00 13.50 236 ALA A N 1
ATOM 1536 C CA . ALA A 1 210 ? 7.241 11.597 14.011 1.00 13.80 236 ALA A CA 1
ATOM 1537 C C . ALA A 1 210 ? 6.644 10.194 14.043 1.00 12.21 236 ALA A C 1
ATOM 1538 O O . ALA A 1 210 ? 5.714 9.888 13.284 1.00 13.58 236 ALA A O 1
ATOM 1540 N N . ARG A 1 211 ? 7.159 9.336 14.928 1.00 11.89 237 ARG A N 1
ATOM 1541 C CA . ARG A 1 211 ? 6.660 7.970 15.040 1.00 12.03 237 ARG A CA 1
ATOM 1542 C C . ARG A 1 211 ? 5.218 7.936 15.532 1.00 14.19 237 ARG A C 1
ATOM 1543 O O . ARG A 1 211 ? 4.459 7.032 15.152 1.00 14.72 237 ARG A O 1
ATOM 1551 N N . THR A 1 212 ? 4.835 8.889 16.386 1.00 14.66 238 THR A N 1
ATOM 1552 C CA . THR A 1 212 ? 3.453 8.980 16.846 1.00 14.27 238 THR A CA 1
ATO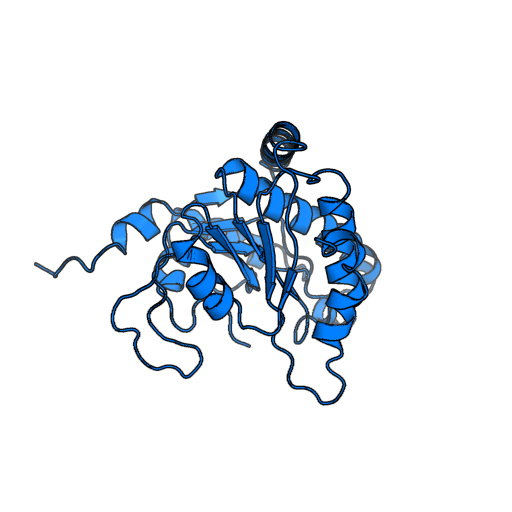M 1553 C C . THR A 1 212 ? 2.510 9.305 15.694 1.00 13.85 238 THR A C 1
ATOM 1554 O O . THR A 1 212 ? 1.472 8.658 15.524 1.00 14.67 238 THR A O 1
ATOM 1558 N N . PHE A 1 213 ? 2.864 10.291 14.874 1.00 12.97 239 PHE A N 1
ATOM 1559 C CA . PHE A 1 213 ? 2.027 10.591 13.724 1.00 13.50 239 PHE A CA 1
ATOM 1560 C C . PHE A 1 213 ? 2.032 9.431 12.741 1.00 14.33 239 PHE A C 1
ATOM 1561 O O . PHE A 1 213 ? 1.008 9.134 12.117 1.00 14.63 239 PHE A O 1
ATOM 1569 N N . ARG A 1 214 ? 3.171 8.744 12.605 1.00 12.46 240 ARG A N 1
ATOM 1570 C CA . ARG A 1 214 ? 3.231 7.579 11.727 1.00 12.52 240 ARG A CA 1
ATOM 1571 C C . ARG A 1 214 ? 2.251 6.505 12.169 1.00 15.95 240 ARG A C 1
ATOM 1572 O O . ARG A 1 214 ? 1.523 5.936 11.342 1.00 17.19 240 ARG A O 1
ATOM 1580 N N . GLU A 1 215 ? 2.241 6.192 13.470 1.00 14.81 241 GLU A N 1
ATOM 1581 C CA . GLU A 1 215 ? 1.325 5.171 13.972 1.00 13.67 241 GLU A CA 1
ATOM 1582 C C . GLU A 1 215 ? -0.114 5.488 13.587 1.00 15.81 241 GLU A C 1
ATOM 1583 O O . GLU A 1 215 ? -0.867 4.601 13.168 1.00 17.46 241 GLU A O 1
ATOM 1589 N N . LEU A 1 216 ? -0.508 6.756 13.698 1.00 14.45 242 LEU A N 1
ATOM 1590 C CA . LEU A 1 216 ? -1.883 7.121 13.385 1.00 15.02 242 LEU A CA 1
ATOM 1591 C C . LEU A 1 216 ? -2.131 7.114 11.880 1.00 14.83 242 LEU A C 1
ATOM 1592 O O . LEU A 1 216 ? -3.164 6.616 11.417 1.00 16.62 242 LEU A O 1
ATOM 1597 N N . LEU A 1 217 ? -1.193 7.652 11.098 1.00 13.64 243 LEU A N 1
ATOM 1598 C CA . LEU A 1 217 ? -1.392 7.751 9.656 1.00 14.95 243 LEU A CA 1
ATOM 1599 C C . LEU A 1 217 ? -1.273 6.411 8.944 1.00 18.90 243 LEU A C 1
ATOM 1600 O O . LEU A 1 217 ? -1.725 6.301 7.802 1.00 18.62 243 LEU A O 1
ATOM 1605 N N . GLU A 1 218 ? -0.688 5.396 9.579 1.00 14.49 244 GLU A N 1
ATOM 1606 C CA . GLU A 1 218 ? -0.685 4.044 9.027 1.00 18.30 244 GLU A CA 1
ATOM 1607 C C . GLU A 1 218 ? -1.796 3.175 9.598 1.00 21.36 244 GLU A C 1
ATOM 1608 O O . GLU A 1 218 ? -1.930 2.014 9.190 1.00 25.94 244 GLU A O 1
ATOM 1614 N N . GLY A 1 219 ? -2.579 3.701 10.531 1.00 16.21 245 GLY A N 1
ATOM 1615 C CA . GLY A 1 219 ? -3.641 2.980 11.193 1.00 19.39 245 GLY A CA 1
ATOM 1616 C C . GLY A 1 219 ? -4.979 3.687 11.131 1.00 18.52 245 GLY A C 1
ATOM 1617 O O . GLY A 1 219 ? -5.636 3.689 10.086 1.00 20.39 245 GLY A O 1
ATOM 1618 N N . GLU A 1 220 ? -5.380 4.289 12.255 1.00 17.38 246 GLU A N 1
ATOM 1619 C CA . GLU A 1 220 ? -6.701 4.902 12.382 1.00 19.72 246 GLU A CA 1
ATOM 1620 C C . GLU A 1 220 ? -6.948 5.956 11.319 1.00 18.95 246 GLU A C 1
ATOM 1621 O O . GLU A 1 220 ? -8.092 6.177 10.908 1.00 20.34 246 GLU A O 1
ATOM 1627 N N . ALA A 1 221 ? -5.906 6.688 10.940 1.00 15.91 247 ALA A N 1
ATOM 1628 C CA . ALA A 1 221 ? -6.044 7.779 9.990 1.00 15.77 247 ALA A CA 1
ATOM 1629 C C . ALA A 1 221 ? -5.514 7.411 8.610 1.00 16.85 247 ALA A C 1
ATOM 1630 O O . ALA A 1 221 ? -5.263 8.301 7.795 1.00 18.37 247 ALA A O 1
ATOM 1632 N N . GLN A 1 222 ? -5.338 6.124 8.329 1.00 17.03 248 GLN A N 1
ATOM 1633 C CA . GLN A 1 222 ? -4.795 5.722 7.039 1.00 20.04 248 GLN A CA 1
ATOM 1634 C C . GLN A 1 222 ? -5.769 6.084 5.925 1.00 18.60 248 GLN A C 1
ATOM 1635 O O . GLN A 1 222 ? -6.931 5.669 5.945 1.00 22.28 248 GLN A O 1
ATOM 1641 N N . GLY A 1 223 ? -5.295 6.864 4.955 1.00 17.21 249 GLY A N 1
ATOM 1642 C CA . GLY A 1 223 ? -6.155 7.260 3.862 1.00 18.33 249 GLY A CA 1
ATOM 1643 C C . GLY A 1 223 ? -7.218 8.274 4.211 1.00 16.07 249 GLY A C 1
ATOM 1644 O O . GLY A 1 223 ? -8.066 8.572 3.367 1.00 19.98 249 GLY A O 1
ATOM 1645 N N . ALA A 1 224 ? -7.200 8.829 5.427 1.00 18.14 250 ALA A N 1
ATOM 1646 C CA . ALA A 1 224 ? -8.200 9.818 5.804 1.00 17.03 250 ALA A CA 1
ATOM 1647 C C . ALA A 1 224 ? -7.922 11.195 5.207 1.00 16.01 250 ALA A C 1
ATOM 1648 O O . ALA A 1 224 ? -8.840 12.019 5.116 1.00 19.77 250 ALA A O 1
ATOM 1650 N N . PHE A 1 225 ? -6.691 11.460 4.789 1.00 14.45 251 PHE A N 1
ATOM 1651 C CA . PHE A 1 225 ? -6.318 12.745 4.220 1.00 13.40 251 PHE A CA 1
ATOM 1652 C C . PHE A 1 225 ? -5.749 12.566 2.822 1.00 13.60 251 PHE A C 1
ATOM 1653 O O . PHE A 1 225 ? -5.190 11.524 2.477 1.00 16.02 251 PHE A O 1
ATOM 1661 N N . GLU A 1 226 ? -5.938 13.598 2.003 1.00 13.91 252 GLU A N 1
ATOM 1662 C CA . GLU A 1 226 ? -5.392 13.590 0.659 1.00 14.53 252 GLU A CA 1
ATOM 1663 C C . GLU A 1 226 ? -3.882 13.762 0.681 1.00 14.05 252 GLU A C 1
ATOM 1664 O O . GLU A 1 226 ? -3.157 13.117 -0.088 1.00 16.75 252 GLU A O 1
ATOM 1670 N N . HIS A 1 227 ? -3.390 14.648 1.546 1.00 13.99 253 HIS A N 1
ATOM 1671 C CA . HIS A 1 227 ? -2.001 15.072 1.496 1.00 15.11 253 HIS A CA 1
ATOM 1672 C C . HIS A 1 227 ? -1.591 15.531 2.880 1.00 14.88 253 HIS A C 1
ATOM 1673 O O . HIS A 1 227 ? -2.313 16.313 3.509 1.00 15.73 253 HIS A O 1
ATOM 1680 N N . VAL A 1 228 ? -0.431 15.071 3.340 1.00 14.53 254 VAL A N 1
ATOM 1681 C CA . VAL A 1 228 ? 0.108 15.491 4.631 1.00 12.99 254 VAL A CA 1
ATOM 1682 C C . VAL A 1 228 ? 1.528 15.987 4.400 1.00 11.32 254 VAL A C 1
ATOM 1683 O O . VAL A 1 228 ? 2.365 15.258 3.850 1.00 15.05 254 VAL A O 1
ATOM 1687 N N . THR A 1 229 ? 1.796 17.226 4.810 1.00 13.95 255 THR A N 1
ATOM 1688 C CA . THR A 1 229 ? 3.129 17.802 4.742 1.00 11.46 255 THR A CA 1
ATOM 1689 C C . THR A 1 229 ? 3.661 17.941 6.153 1.00 11.90 255 THR A C 1
ATOM 1690 O O . THR A 1 229 ? 3.028 18.594 6.983 1.00 13.76 255 THR A O 1
ATOM 1694 N N . PHE A 1 230 ? 4.816 17.343 6.425 1.00 13.56 256 PHE A N 1
ATOM 1695 C CA . PHE A 1 230 ? 5.525 17.601 7.675 1.00 12.82 256 PHE A CA 1
ATOM 1696 C C . PHE A 1 230 ? 6.537 18.690 7.381 1.00 11.68 256 PHE A C 1
ATOM 1697 O O . PHE A 1 230 ? 7.590 18.432 6.799 1.00 14.00 256 PHE A O 1
ATOM 1705 N N . ALA A 1 231 ? 6.197 19.924 7.750 1.00 11.15 257 ALA A N 1
ATOM 1706 C CA . ALA A 1 231 ? 7.048 21.077 7.497 1.00 12.77 257 ALA A CA 1
ATOM 1707 C C . ALA A 1 231 ? 7.984 21.248 8.686 1.00 12.83 257 ALA A C 1
ATOM 1708 O O . ALA A 1 231 ? 7.558 21.662 9.768 1.00 14.53 257 ALA A O 1
ATOM 1710 N N . VAL A 1 232 ? 9.262 20.930 8.480 1.00 12.38 258 VAL A N 1
ATOM 1711 C CA . VAL A 1 232 ? 10.260 20.867 9.543 1.00 14.03 258 VAL A CA 1
ATOM 1712 C C . VAL A 1 232 ? 11.499 21.628 9.094 1.00 17.39 258 VAL A C 1
ATOM 1713 O O . VAL A 1 232 ? 12.486 21.028 8.659 1.00 20.33 258 VAL A O 1
ATOM 1717 N N . LEU A 1 233 ? 11.466 22.945 9.198 1.00 18.46 259 LEU A N 1
ATOM 1718 C CA . LEU A 1 233 ? 12.637 23.727 8.834 1.00 21.50 259 LEU A CA 1
ATOM 1719 C C . LEU A 1 233 ? 13.766 23.451 9.818 1.00 23.13 259 LEU A C 1
ATOM 1720 O O . LEU A 1 233 ? 13.584 23.556 11.033 1.00 25.15 259 LEU A O 1
ATOM 1725 N N . ASP A 1 234 ? 14.934 23.097 9.286 1.00 21.66 260 ASP A N 1
ATOM 1726 C CA . ASP A 1 234 ? 16.049 22.648 10.111 1.00 22.08 260 ASP A CA 1
ATOM 1727 C C . ASP A 1 234 ? 17.329 23.017 9.381 1.00 27.31 260 ASP A C 1
ATOM 1728 O O . ASP A 1 234 ? 17.657 22.408 8.358 1.00 32.50 260 ASP A O 1
ATOM 1733 N N . ASN A 1 235 ? 18.033 24.025 9.884 1.00 31.42 261 ASN A N 1
ATOM 1734 C CA . ASN A 1 235 ? 19.286 24.455 9.282 1.00 37.69 261 ASN A CA 1
ATOM 1735 C C . ASN A 1 235 ? 20.483 24.101 10.153 1.00 44.83 261 ASN A C 1
ATOM 1736 O O . ASN A 1 235 ? 21.607 24.528 9.861 1.00 45.21 261 ASN A O 1
ATOM 1741 N N . HIS A 1 236 ? 20.260 23.326 11.212 1.00 37.67 262 HIS A N 1
ATOM 1742 C CA . HIS A 1 236 ? 21.352 22.782 12.005 1.00 34.10 262 HIS A CA 1
ATOM 1743 C C . HIS A 1 236 ? 22.240 21.910 11.122 1.00 36.37 262 HIS A C 1
ATOM 1744 O O . HIS A 1 236 ? 21.735 21.213 10.230 1.00 33.34 262 HIS A O 1
ATOM 1751 N N . PRO A 1 237 ? 23.562 21.924 11.331 1.00 35.21 263 PRO A N 1
ATOM 1752 C CA . PRO A 1 237 ? 24.476 21.233 10.399 1.00 42.81 263 PRO A CA 1
ATOM 1753 C C . PRO A 1 237 ? 24.100 19.798 10.058 1.00 49.15 263 PRO A C 1
ATOM 1754 O O . PRO A 1 237 ? 24.194 19.405 8.888 1.00 56.84 263 PRO A O 1
ATOM 1758 N N . GLN A 1 238 ? 23.683 19.003 11.037 1.00 32.98 264 GLN A N 1
ATOM 1759 C CA . GLN A 1 238 ? 23.359 17.604 10.799 1.00 26.50 264 GLN A CA 1
ATOM 1760 C C . GLN A 1 238 ? 21.869 17.373 10.583 1.00 27.05 264 GLN A C 1
ATOM 1761 O O . GLN A 1 238 ? 21.441 16.219 10.473 1.00 26.18 264 GLN A O 1
ATOM 1767 N N . HIS A 1 239 ? 21.075 18.442 10.513 1.00 22.40 265 HIS A N 1
ATOM 1768 C CA . HIS A 1 239 ? 19.626 18.397 10.313 1.00 20.16 265 HIS A CA 1
ATOM 1769 C C . HIS A 1 239 ? 18.957 17.322 11.163 1.00 22.39 265 HIS A C 1
ATOM 1770 O O . HIS A 1 239 ? 18.252 16.459 10.621 1.00 25.07 265 HIS A O 1
ATOM 1777 N N . PRO A 1 240 ? 19.145 17.331 12.487 1.00 18.44 266 PRO A N 1
ATOM 1778 C CA . PRO A 1 240 ? 18.686 16.184 13.288 1.00 22.27 266 PRO A CA 1
ATOM 1779 C C . PRO A 1 240 ? 17.179 16.095 13.425 1.00 18.69 266 PRO A C 1
ATOM 1780 O O . PRO A 1 240 ? 16.654 14.984 13.569 1.00 22.78 266 PRO A O 1
ATOM 1784 N N . THR A 1 241 ? 16.471 17.224 13.413 1.00 15.21 267 THR A N 1
ATOM 1785 C CA . THR A 1 241 ? 15.021 17.175 13.557 1.00 15.89 267 THR A CA 1
ATOM 1786 C C . THR A 1 241 ? 14.377 16.786 12.238 1.00 14.94 267 THR A C 1
ATOM 1787 O O . THR A 1 241 ? 13.563 15.855 12.181 1.00 15.90 267 THR A O 1
ATOM 1791 N N . LEU A 1 242 ? 14.756 17.476 11.167 1.00 14.77 268 LEU A N 1
ATOM 1792 C CA . LEU A 1 242 ? 14.294 17.101 9.839 1.00 14.43 268 LEU A CA 1
ATOM 1793 C C . LEU A 1 242 ? 14.701 15.677 9.504 1.00 15.14 268 LEU A C 1
ATOM 1794 O O . LEU A 1 242 ? 13.901 14.913 8.956 1.00 14.97 268 LEU A O 1
ATOM 1799 N N . GLY A 1 243 ? 15.934 15.295 9.850 1.00 16.07 269 GLY A N 1
ATOM 1800 C CA . GLY A 1 243 ? 16.387 13.945 9.562 1.00 15.93 269 GLY A CA 1
ATOM 1801 C C . GLY A 1 243 ? 15.584 12.892 10.298 1.00 18.55 269 GLY A C 1
ATOM 1802 O O . GLY A 1 243 ? 15.269 11.839 9.739 1.00 17.80 269 GLY A O 1
ATOM 1803 N N . ALA A 1 244 ? 15.227 13.164 11.560 1.00 15.41 270 ALA A N 1
ATOM 1804 C CA . ALA A 1 244 ? 14.432 12.197 12.315 1.00 12.81 270 ALA A CA 1
ATOM 1805 C C . ALA A 1 244 ? 13.067 12.003 11.679 1.00 14.78 270 ALA A C 1
ATOM 1806 O O . ALA A 1 244 ? 12.569 10.873 11.590 1.00 14.67 270 ALA A O 1
ATOM 1808 N N . PHE A 1 245 ? 12.439 13.093 11.239 1.00 14.77 271 PHE A N 1
ATOM 1809 C CA . PHE A 1 245 ? 11.137 12.979 10.597 1.00 12.95 271 PHE A CA 1
ATOM 1810 C C . PHE A 1 245 ? 11.240 12.226 9.275 1.00 15.74 271 PHE A C 1
ATOM 1811 O O . PHE A 1 245 ? 10.417 11.347 8.989 1.00 15.31 271 PHE A O 1
ATOM 1819 N N . ARG A 1 246 ? 12.284 12.500 8.491 1.00 14.75 272 ARG A N 1
ATOM 1820 C CA . ARG A 1 246 ? 12.441 11.805 7.217 1.00 15.94 272 ARG A CA 1
ATOM 1821 C C . ARG A 1 246 ? 12.698 10.323 7.422 1.00 15.49 272 ARG A C 1
ATOM 1822 O O . ARG A 1 246 ? 12.137 9.482 6.703 1.00 18.84 272 ARG A O 1
ATOM 1830 N N . ARG A 1 247 ? 13.547 9.975 8.392 1.00 15.24 273 ARG A N 1
ATOM 1831 C CA . ARG A 1 247 ? 13.836 8.565 8.632 1.00 15.83 273 ARG A CA 1
ATOM 1832 C C . ARG A 1 247 ? 12.592 7.819 9.104 1.00 13.77 273 ARG A C 1
ATOM 1833 O O . ARG A 1 247 ? 12.314 6.702 8.643 1.00 18.14 273 ARG A O 1
ATOM 1841 N N A GLU A 1 248 ? 11.822 8.419 10.018 0.50 13.08 274 GLU A N 1
ATOM 1842 N N B GLU A 1 248 ? 11.825 8.432 10.001 0.50 14.35 274 GLU A N 1
ATOM 1843 C CA A GLU A 1 248 ? 10.657 7.742 10.579 0.50 13.69 274 GLU A CA 1
ATOM 1844 C CA B GLU A 1 248 ? 10.667 7.782 10.592 0.50 13.70 274 GLU A CA 1
ATOM 1845 C C A GLU A 1 248 ? 9.526 7.622 9.569 0.50 14.77 274 GLU A C 1
ATOM 1846 C C B GLU A 1 248 ? 9.503 7.666 9.621 0.50 12.27 274 GLU A C 1
ATOM 1847 O O A GLU A 1 248 ? 8.803 6.617 9.561 0.50 15.72 274 GLU A O 1
ATOM 1848 O O B GLU A 1 248 ? 8.745 6.689 9.683 0.50 15.68 274 GLU A O 1
ATOM 1859 N N . LEU A 1 249 ? 9.336 8.638 8.727 1.00 12.84 275 LEU A N 1
ATOM 1860 C CA . LEU A 1 249 ? 8.177 8.695 7.850 1.00 12.69 275 LEU A CA 1
ATOM 1861 C C . LEU A 1 249 ? 8.480 8.234 6.435 1.00 15.08 275 LEU A C 1
ATOM 1862 O O . LEU A 1 249 ? 7.641 8.403 5.548 1.00 17.66 275 LEU A O 1
ATOM 1867 N N . GLU A 1 250 ? 9.641 7.609 6.227 1.00 16.20 276 GLU A N 1
ATOM 1868 C CA . GLU A 1 250 ? 10.044 7.137 4.907 1.00 19.41 276 GLU A CA 1
ATOM 1869 C C . GLU A 1 250 ? 8.945 6.331 4.220 1.00 18.53 276 GLU A C 1
ATOM 1870 O O . GLU A 1 250 ? 8.627 6.570 3.048 1.00 21.67 276 GLU A O 1
ATOM 1876 N N . SER A 1 251 ? 8.349 5.370 4.934 1.00 17.75 277 SER A N 1
ATOM 1877 C CA . SER A 1 251 ? 7.398 4.469 4.287 1.00 18.66 277 SER A CA 1
ATOM 1878 C C . SER A 1 251 ? 6.121 5.188 3.869 1.00 22.15 277 SER A C 1
ATOM 1879 O O . SER A 1 251 ? 5.463 4.763 2.913 1.00 30.73 277 SER A O 1
ATOM 1882 N N . LEU A 1 252 ? 5.753 6.270 4.561 1.00 18.50 278 LEU A N 1
ATOM 1883 C CA . LEU A 1 252 ? 4.586 7.050 4.175 1.00 17.92 278 LEU A CA 1
ATOM 1884 C C . LEU A 1 252 ? 4.877 7.992 3.014 1.00 16.53 278 LEU A C 1
ATOM 1885 O O . LEU A 1 252 ? 3.943 8.396 2.311 1.00 19.48 278 LEU A O 1
ATOM 1890 N N . CYS A 1 253 ? 6.144 8.333 2.798 1.00 16.17 279 CYS A N 1
ATOM 1891 C CA . CYS A 1 253 ? 6.546 9.326 1.808 1.00 16.80 279 CYS A CA 1
ATOM 1892 C C . CYS A 1 253 ? 6.851 8.748 0.437 1.00 22.63 279 CYS A C 1
ATOM 1893 O O . CYS A 1 253 ? 7.121 9.521 -0.487 1.00 30.35 279 CYS A O 1
ATOM 1896 N N . LEU A 1 254 ? 6.862 7.439 0.282 1.00 27.35 280 LEU A N 1
ATOM 1897 C CA . LEU A 1 254 ? 7.206 6.901 -1.028 1.00 42.88 280 LEU A CA 1
ATOM 1898 C C . LEU A 1 254 ? 6.058 7.143 -2.008 1.00 56.83 280 LEU A C 1
ATOM 1899 O O . LEU A 1 254 ? 4.912 6.783 -1.716 1.00 63.14 280 LEU A O 1
ATOM 1904 N N . PRO A 1 255 ? 6.315 7.796 -3.157 1.00 63.80 281 PRO A N 1
ATOM 1905 C CA . PRO A 1 255 ? 5.291 8.187 -4.135 1.00 61.97 281 PRO A CA 1
ATOM 1906 C C . PRO A 1 255 ? 4.643 6.995 -4.834 1.00 60.75 281 PRO A C 1
ATOM 1907 O O . PRO A 1 255 ? 3.717 6.408 -4.276 1.00 59.37 281 PRO A O 1
#

InterPro domains:
  IPR012664 Conserved hypothetical protein CHP02452 [PIRSF014899] (1-278)
  IPR012664 Conserved hypothetical protein CHP02452 [TIGR02452] (10-273)
  IPR019261 Microbial-type PARG, catalytic domain [PF10021] (10-159)
  IPR043472 Macro domain-like [G3DSA:3.40.220.10] (3-277)
  IPR043472 Macro domain-like [SSF52949] (194-262)

CATH classification: 3.40.220.10

Radius of gyration: 17.1 Å; Cα contacts (8 Å, |Δi|>4): 494; chains: 1; bounding box: 42×51×43 Å